Protein AF-A0A8S9WIV3-F1 (afdb_monomer)

Solvent-accessible surface area (backbone atoms only — not comparable to full-atom values): 12755 Å² total; per-residue (Å²): 110,68,67,62,53,47,64,74,40,61,77,67,86,76,77,63,84,68,54,38,80,31,36,53,49,63,74,43,70,67,45,49,55,44,49,50,57,47,21,56,53,35,32,54,56,41,39,52,54,52,48,53,50,46,26,71,52,57,75,46,87,82,76,91,78,59,74,87,41,68,65,51,46,50,52,52,52,50,41,55,54,48,34,58,51,50,36,36,50,41,29,30,50,43,34,38,64,58,68,28,63,57,47,76,52,74,51,58,52,90,85,76,42,78,44,75,46,59,44,33,91,49,66,33,45,42,65,57,45,39,51,27,48,50,37,31,47,52,54,50,42,53,52,39,53,51,47,29,59,76,37,45,93,54,26,72,66,45,47,56,39,42,25,52,42,56,14,59,38,46,59,34,53,52,50,39,62,59,56,67,75,51,63,73,85,24,37,36,39,61,47,98,66,33,38,40,34,32,32,51,73,87,55,78,65,50,88,69,69,67,78,66,50,56,61,51,50,51,54,52,48,51,54,52,51,51,53,50,53,64,74,76,105

Secondary structure (DSSP, 8-state):
-HHHHHHHH-------TTEEEEEEEE--HHHHHHHHHHHHHHHHHHHHHHHHHHHHHH---S----TTSHHHHHHHHHHHHHHHHHHHHHHHHHHHHTT---EEEEEEETTTEEEEEEE-S--EEHHHHHHHHHHHHHHHHHHHHHHHHH-GGGHHHHHHHHHHHHHHTHHHHHHHHHHTTS-TT-EEEEETTEEEEEEETTSPP-----TTHHHHHHHHHHHHHHHHHHH--

Mean predicted aligned error: 7.23 Å

Sequence (233 aa):
MEEFIMALIKQHPFNFDGRKELGKLEMTKEAVVTLMGMGTLALFAFGFFFAALYTLFTGEVGFNFDFTSGSTILISVALVIGTFVLHELIHGLFMSIYGGKPRYGAGIAHYILPYLYTTTKTRFLRNQFIAIAIAPLVVISLVGIGLMAAFPSIAHWIFIPLVLNASGAVGDLWVTRNVLRFPKHVLLEDRKTGLKIYGKETDKPMNITTAGFGTRFFKVFILCFFAVGILMG

Structure (mmCIF, N/CA/C/O backbone):
data_AF-A0A8S9WIV3-F1
#
_entry.id   AF-A0A8S9WIV3-F1
#
loop_
_atom_site.group_PDB
_atom_site.id
_atom_site.type_symbol
_atom_site.label_atom_id
_atom_site.label_alt_id
_atom_site.label_comp_id
_atom_site.label_asym_id
_atom_site.label_entity_id
_atom_site.label_seq_id
_atom_site.pdbx_PDB_ins_code
_atom_site.Cartn_x
_atom_site.Cartn_y
_atom_site.Car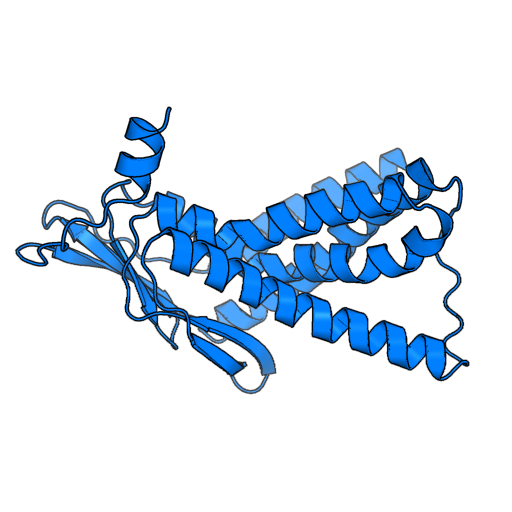tn_z
_atom_site.occupancy
_atom_site.B_iso_or_equiv
_atom_site.auth_seq_id
_atom_site.auth_comp_id
_atom_site.auth_asym_id
_atom_site.auth_atom_id
_atom_site.pdbx_PDB_model_num
ATOM 1 N N . MET A 1 1 ? -25.599 -17.267 -5.104 1.00 48.44 1 MET A N 1
ATOM 2 C CA . MET A 1 1 ? -24.357 -16.471 -5.254 1.00 48.44 1 MET A CA 1
ATOM 3 C C . MET A 1 1 ? -24.630 -14.990 -5.008 1.00 48.44 1 MET A C 1
ATOM 5 O O . MET A 1 1 ? -23.970 -14.425 -4.148 1.00 48.44 1 MET A O 1
ATOM 9 N N . GLU A 1 2 ? -25.656 -14.397 -5.633 1.00 41.66 2 GLU A N 1
ATOM 10 C CA . GLU A 1 2 ? -26.119 -13.033 -5.307 1.00 41.66 2 GLU A CA 1
ATOM 11 C C . GLU A 1 2 ? -26.546 -12.849 -3.846 1.00 41.66 2 GLU A C 1
ATOM 13 O O . GLU A 1 2 ? -26.111 -11.889 -3.231 1.00 41.66 2 GLU A O 1
ATOM 18 N N . GLU A 1 3 ? -27.306 -13.767 -3.237 1.00 42.62 3 GLU A N 1
ATOM 19 C CA . GLU A 1 3 ? -27.700 -13.619 -1.820 1.00 42.62 3 GLU A CA 1
ATOM 20 C C . GLU A 1 3 ? -26.508 -13.612 -0.849 1.00 42.62 3 GLU A C 1
ATOM 22 O O . GLU A 1 3 ? -26.519 -12.892 0.145 1.00 42.62 3 GLU A O 1
ATOM 27 N N . PHE A 1 4 ? -25.446 -14.363 -1.155 1.00 40.06 4 PHE A N 1
ATOM 28 C CA . PHE A 1 4 ? -24.223 -14.394 -0.348 1.00 40.06 4 PHE A CA 1
ATOM 29 C C . PHE A 1 4 ? -23.412 -13.097 -0.500 1.00 40.06 4 PHE A C 1
ATOM 31 O O . PHE A 1 4 ? -22.890 -12.564 0.477 1.00 40.06 4 PHE A O 1
ATOM 38 N N . ILE A 1 5 ? -23.361 -12.555 -1.720 1.00 40.44 5 ILE A N 1
ATOM 39 C CA . ILE A 1 5 ? -22.747 -11.256 -2.020 1.00 40.44 5 ILE A CA 1
ATOM 40 C C . ILE A 1 5 ? -23.557 -10.125 -1.366 1.00 40.44 5 ILE A C 1
ATOM 42 O O . ILE A 1 5 ? -22.989 -9.256 -0.711 1.00 40.44 5 ILE A O 1
ATOM 46 N N . MET A 1 6 ? -24.887 -10.181 -1.434 1.00 39.34 6 MET A N 1
ATOM 47 C CA . MET A 1 6 ? -25.779 -9.217 -0.789 1.00 39.34 6 MET A CA 1
ATOM 48 C C . MET A 1 6 ? -25.689 -9.283 0.739 1.00 39.34 6 MET A C 1
ATOM 50 O O . MET A 1 6 ? -2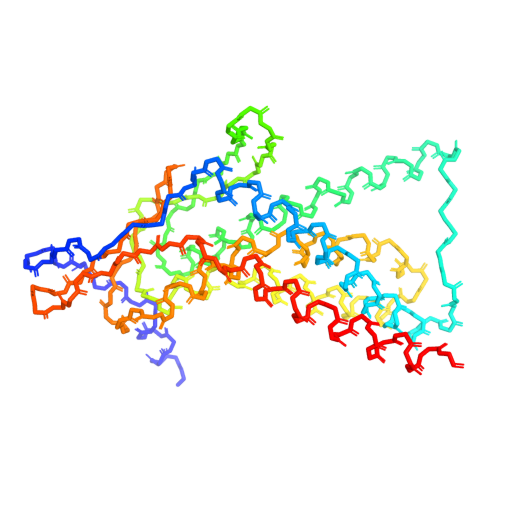5.691 -8.238 1.386 1.00 39.34 6 MET A O 1
ATOM 54 N N . ALA A 1 7 ? -25.515 -10.467 1.332 1.00 48.72 7 ALA A N 1
ATOM 55 C CA . ALA A 1 7 ? -25.276 -10.622 2.770 1.00 48.72 7 ALA A CA 1
ATOM 56 C C . ALA A 1 7 ? -23.924 -10.039 3.232 1.00 48.72 7 ALA A C 1
ATOM 58 O O . ALA A 1 7 ? -23.807 -9.598 4.374 1.00 48.72 7 ALA A O 1
ATOM 59 N N . LEU A 1 8 ? -22.912 -9.991 2.355 1.00 45.81 8 LEU A N 1
ATOM 60 C CA . LEU A 1 8 ? -21.626 -9.329 2.624 1.00 45.81 8 LEU A CA 1
ATOM 61 C C . LEU A 1 8 ? -21.694 -7.795 2.493 1.00 45.81 8 LEU A C 1
ATOM 63 O O . LEU A 1 8 ? -20.909 -7.095 3.141 1.00 45.81 8 LEU A O 1
ATOM 67 N N . ILE A 1 9 ? -22.621 -7.285 1.672 1.00 53.00 9 ILE A N 1
ATOM 68 C CA . ILE A 1 9 ? -22.778 -5.860 1.326 1.00 53.00 9 ILE A CA 1
ATOM 69 C C . ILE A 1 9 ? -23.788 -5.140 2.238 1.00 53.00 9 ILE A C 1
ATOM 71 O O . ILE A 1 9 ? -23.648 -3.941 2.486 1.00 53.00 9 ILE A O 1
ATOM 75 N N . LYS A 1 10 ? -24.799 -5.837 2.778 1.00 45.03 10 LYS A N 1
ATOM 76 C CA . LYS A 1 10 ? -25.875 -5.204 3.556 1.00 45.03 10 LYS A CA 1
ATOM 77 C C . LYS A 1 10 ? -25.362 -4.693 4.907 1.00 45.03 10 LYS A C 1
ATOM 79 O O . LYS A 1 10 ? -25.191 -5.447 5.864 1.00 45.03 10 LYS A O 1
ATOM 84 N N . GLN A 1 11 ? -25.155 -3.382 5.005 1.00 51.41 11 GLN A N 1
ATOM 85 C CA . GLN A 1 11 ? -24.993 -2.717 6.293 1.00 51.41 11 GLN A CA 1
ATOM 86 C C . GLN A 1 11 ? -26.322 -2.766 7.050 1.00 51.41 11 GLN A C 1
ATOM 88 O O . GLN A 1 11 ? -27.277 -2.067 6.711 1.00 51.41 11 GLN A O 1
ATOM 93 N N . HIS A 1 12 ? -26.379 -3.564 8.112 1.00 48.66 12 HIS A N 1
ATOM 94 C CA . HIS A 1 12 ? -27.315 -3.283 9.190 1.00 48.66 12 HIS A CA 1
ATOM 95 C C . HIS A 1 12 ? -26.831 -2.011 9.903 1.00 48.66 12 HIS A C 1
ATOM 97 O O . HIS A 1 12 ? -25.628 -1.913 10.166 1.00 48.66 12 HIS A O 1
ATOM 103 N N . PRO A 1 13 ? -27.704 -1.036 10.222 1.00 43.78 13 PRO A N 1
ATOM 104 C CA . PRO A 1 13 ? -27.320 0.072 11.087 1.00 43.78 13 PRO A CA 1
ATOM 105 C C . PRO A 1 13 ? -26.796 -0.526 12.395 1.00 43.78 13 PRO A C 1
ATOM 107 O O . PRO A 1 13 ? -27.537 -1.158 13.147 1.00 43.78 13 PRO A O 1
ATOM 110 N N . PHE A 1 14 ? -25.481 -0.438 12.606 1.00 53.66 14 PHE A N 1
ATOM 111 C CA . PHE A 1 14 ? -24.838 -1.087 13.739 1.00 53.66 14 PHE A CA 1
ATOM 112 C C . PHE A 1 14 ? -25.292 -0.398 15.019 1.00 53.66 14 PHE A C 1
ATOM 114 O O . PHE A 1 14 ? -24.911 0.745 15.274 1.00 53.66 14 PHE A O 1
ATOM 121 N N . ASN A 1 15 ? -26.092 -1.106 15.818 1.00 48.94 15 ASN A N 1
ATOM 122 C CA . ASN A 1 15 ? -26.416 -0.659 17.160 1.00 48.94 15 ASN A CA 1
ATOM 123 C C . ASN A 1 15 ? -25.118 -0.610 17.991 1.00 48.94 15 ASN A C 1
ATOM 125 O O . ASN A 1 15 ? -24.360 -1.587 18.050 1.00 48.94 15 ASN A O 1
ATOM 129 N N . PHE A 1 16 ? -24.851 0.564 18.560 1.00 57.16 16 PHE A N 1
ATOM 130 C CA . PHE A 1 16 ? -23.730 0.833 19.457 1.00 57.16 16 PHE A CA 1
ATOM 131 C C . PHE A 1 16 ? -24.005 0.411 20.898 1.00 57.16 16 PHE A C 1
ATOM 133 O O . PHE A 1 16 ? -23.055 0.331 21.679 1.00 57.16 16 PHE A O 1
ATOM 140 N N . ASP A 1 17 ? -25.262 0.123 21.239 1.00 57.19 17 ASP A N 1
ATOM 141 C CA . ASP A 1 17 ? -25.649 -0.292 22.579 1.00 57.19 17 ASP A CA 1
ATOM 142 C C . ASP A 1 17 ? -24.851 -1.538 22.989 1.00 57.19 17 ASP A C 1
ATOM 144 O O . ASP A 1 17 ? -24.949 -2.608 22.383 1.00 57.19 17 ASP A O 1
ATOM 148 N N . GLY A 1 18 ? -24.003 -1.375 24.008 1.00 66.75 18 GLY A N 1
ATOM 149 C CA . GLY A 1 18 ? -23.203 -2.454 24.590 1.00 66.75 18 GLY A CA 1
ATOM 150 C C . GLY A 1 18 ? -21.892 -2.789 23.867 1.00 66.75 18 GLY A C 1
ATOM 151 O O . GLY A 1 18 ? -21.395 -3.912 24.015 1.00 66.75 18 GLY A O 1
ATOM 152 N N . ARG A 1 19 ? -21.322 -1.866 23.071 1.00 82.50 19 ARG A N 1
ATOM 153 C CA . ARG A 1 19 ? -19.957 -2.026 22.540 1.00 82.50 19 ARG A CA 1
ATOM 154 C C . ARG A 1 19 ? -18.931 -1.143 23.238 1.00 82.50 19 ARG A C 1
ATOM 156 O O . ARG A 1 19 ? -19.054 0.079 23.240 1.00 82.50 19 ARG A O 1
ATOM 163 N N . LYS A 1 20 ? -17.845 -1.765 23.702 1.00 89.00 20 LYS A N 1
ATOM 164 C CA . LYS A 1 20 ? -16.691 -1.085 24.304 1.00 89.00 20 LYS A CA 1
ATOM 165 C C . LYS A 1 20 ? -15.489 -1.043 23.367 1.00 89.00 20 LYS A C 1
ATOM 167 O O . LYS A 1 20 ? -15.341 -1.880 22.472 1.00 89.00 20 LYS A O 1
ATOM 172 N N . GLU A 1 21 ? -14.604 -0.078 23.601 1.00 91.44 21 GLU A N 1
ATOM 173 C CA . GLU A 1 21 ? -13.293 -0.023 22.951 1.00 91.44 21 GLU A CA 1
ATOM 174 C C . GLU A 1 21 ? -12.431 -1.200 23.442 1.00 91.44 21 GLU A C 1
ATOM 176 O O . GLU A 1 21 ? -12.216 -1.373 24.641 1.00 91.44 21 GLU A O 1
ATOM 181 N N . LEU A 1 22 ? -11.956 -2.033 22.515 1.00 90.25 22 LEU A N 1
ATOM 182 C CA . LEU A 1 22 ? -11.058 -3.153 22.819 1.00 90.25 22 LEU A CA 1
ATOM 183 C C . LEU A 1 22 ? -9.590 -2.810 22.606 1.00 90.25 22 LEU A C 1
ATOM 185 O O . LEU A 1 22 ? -8.720 -3.484 23.152 1.00 90.25 22 LEU A O 1
ATOM 189 N N . GLY A 1 23 ? -9.308 -1.810 21.781 1.00 88.88 23 GLY A N 1
ATOM 190 C CA . GLY A 1 23 ? -7.952 -1.400 21.478 1.00 88.88 23 GLY A CA 1
ATOM 191 C C . GLY A 1 23 ? -7.904 -0.340 20.393 1.00 88.88 23 GLY A C 1
ATOM 192 O O . GLY A 1 23 ? -8.886 -0.075 19.691 1.00 88.88 23 GLY A O 1
ATOM 193 N N . LYS A 1 24 ? -6.716 0.238 20.252 1.00 90.25 24 LYS A N 1
ATOM 194 C CA . LYS A 1 24 ? -6.396 1.240 19.245 1.00 90.25 24 LYS A CA 1
ATOM 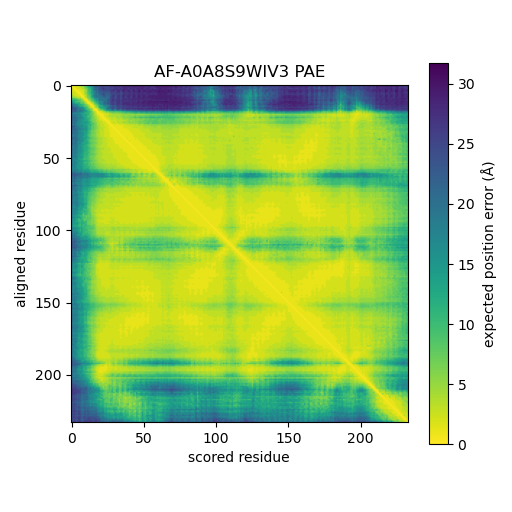195 C C . LYS A 1 24 ? -5.038 0.937 18.619 1.00 90.25 24 LYS A C 1
ATOM 197 O O . LYS A 1 24 ? -4.118 0.507 19.311 1.00 90.25 24 LYS A O 1
ATOM 202 N N . LEU A 1 25 ? -4.928 1.145 17.313 1.00 88.75 25 LEU A N 1
ATOM 203 C CA . LEU A 1 25 ? -3.657 1.194 16.593 1.00 88.75 25 LEU A CA 1
ATOM 204 C C . LEU A 1 25 ? -3.355 2.660 16.339 1.00 88.75 25 LEU A C 1
ATOM 206 O O . LEU A 1 25 ? -4.050 3.285 15.547 1.00 88.75 25 LEU A O 1
ATOM 210 N N . GLU A 1 26 ? -2.344 3.204 17.000 1.00 86.56 26 GLU A N 1
ATOM 211 C CA . GLU A 1 26 ? -1.939 4.593 16.797 1.00 86.56 26 GLU A CA 1
ATOM 212 C C . GLU A 1 26 ? -0.719 4.668 15.890 1.00 86.56 26 GLU A C 1
ATOM 214 O O . GLU A 1 26 ? 0.210 3.863 15.990 1.00 86.56 26 GLU A O 1
ATOM 219 N N . MET A 1 27 ? -0.711 5.676 15.023 1.00 85.50 27 MET A N 1
ATOM 220 C CA . MET A 1 27 ? 0.472 6.050 14.256 1.00 85.50 27 MET A CA 1
ATOM 221 C C . MET A 1 27 ? 1.425 6.831 15.148 1.00 85.50 27 MET A C 1
ATOM 223 O O . MET A 1 27 ? 1.535 8.046 15.024 1.00 85.50 27 MET A O 1
ATOM 227 N N . THR A 1 28 ? 2.093 6.149 16.083 1.00 88.75 28 THR A N 1
ATOM 228 C CA . THR A 1 28 ? 3.159 6.757 16.895 1.00 88.75 28 THR A CA 1
ATOM 229 C C . THR A 1 28 ? 4.411 6.995 16.050 1.00 88.75 28 THR A C 1
ATOM 231 O O . THR A 1 28 ? 4.562 6.426 14.965 1.00 88.75 28 THR A O 1
ATOM 234 N N . LYS A 1 29 ? 5.341 7.821 16.537 1.00 87.38 29 LYS A N 1
ATOM 235 C CA . LYS A 1 29 ? 6.605 8.072 15.832 1.00 87.38 29 LYS A CA 1
ATOM 236 C C . LYS A 1 29 ? 7.400 6.776 15.638 1.00 87.38 29 LYS A C 1
ATOM 238 O O . LYS A 1 29 ? 7.935 6.536 14.561 1.00 87.38 29 LYS A O 1
ATOM 243 N N . GLU A 1 30 ? 7.416 5.907 16.646 1.00 87.56 30 GLU A N 1
ATOM 244 C CA . GLU A 1 30 ? 8.076 4.598 16.607 1.00 87.56 30 GLU A CA 1
ATOM 245 C C . GLU A 1 30 ? 7.416 3.675 15.580 1.00 87.56 30 GLU A C 1
ATOM 247 O O . GLU A 1 30 ? 8.115 2.958 14.863 1.00 87.56 30 GLU A O 1
ATOM 252 N N . ALA A 1 31 ? 6.080 3.707 15.485 1.00 86.62 31 ALA A N 1
ATOM 253 C CA . ALA A 1 31 ? 5.337 2.978 14.462 1.00 86.62 31 ALA A CA 1
ATOM 254 C C . ALA A 1 31 ? 5.766 3.427 13.063 1.00 86.62 31 ALA A C 1
ATOM 256 O O . ALA A 1 31 ? 6.137 2.590 12.245 1.00 86.62 31 ALA A O 1
ATOM 257 N N . VAL A 1 32 ? 5.788 4.742 12.818 1.00 88.75 32 VAL A N 1
ATOM 258 C CA . VAL A 1 32 ? 6.167 5.315 11.520 1.00 88.75 32 VAL A CA 1
ATOM 259 C C . VAL A 1 32 ? 7.605 4.960 11.155 1.00 88.75 32 VAL A C 1
ATOM 261 O O . VAL A 1 32 ? 7.832 4.443 10.068 1.00 88.75 32 VAL A O 1
ATOM 264 N N . VAL A 1 33 ? 8.566 5.130 12.067 1.00 89.12 33 VAL A N 1
ATOM 265 C CA . VAL A 1 33 ? 9.974 4.767 11.812 1.00 89.12 33 VAL A CA 1
ATOM 266 C C . VAL A 1 33 ? 10.125 3.268 11.533 1.00 89.12 33 VAL A C 1
ATOM 268 O O . VAL A 1 33 ? 10.831 2.878 10.603 1.00 89.12 33 VAL A O 1
ATOM 271 N N . THR A 1 34 ? 9.429 2.419 12.295 1.00 88.88 34 THR A N 1
ATOM 272 C CA . THR A 1 34 ? 9.457 0.963 12.085 1.00 88.88 34 THR A CA 1
ATOM 273 C C . THR A 1 34 ? 8.888 0.596 10.716 1.00 88.88 34 THR A C 1
ATOM 275 O O . THR A 1 34 ? 9.497 -0.188 9.991 1.00 88.88 34 THR A O 1
ATOM 278 N N . LEU A 1 35 ? 7.741 1.170 10.346 1.00 89.56 35 LEU A N 1
ATOM 279 C CA . LEU A 1 35 ? 7.087 0.915 9.065 1.00 89.56 35 LEU A CA 1
ATOM 280 C C . LEU A 1 35 ? 7.907 1.450 7.889 1.00 89.56 35 LEU A C 1
ATOM 282 O O . LEU A 1 35 ? 7.986 0.762 6.881 1.00 89.56 35 LEU A O 1
ATOM 286 N N . MET A 1 36 ? 8.579 2.597 8.026 1.00 90.12 36 MET A N 1
ATOM 287 C CA . MET A 1 36 ? 9.508 3.105 7.009 1.00 90.12 36 MET A CA 1
ATOM 288 C C . MET A 1 36 ? 10.679 2.145 6.794 1.00 90.12 36 MET A C 1
ATOM 290 O O . MET A 1 36 ? 10.942 1.749 5.664 1.00 90.12 36 MET A O 1
ATOM 294 N N . GLY A 1 37 ? 11.347 1.712 7.871 1.00 89.88 37 GLY A N 1
ATOM 295 C CA . GLY A 1 37 ? 12.448 0.750 7.765 1.00 89.88 37 GLY A CA 1
ATOM 296 C C . GLY A 1 37 ? 12.005 -0.570 7.129 1.00 89.88 37 GLY A C 1
ATOM 297 O O . GLY A 1 37 ? 12.696 -1.126 6.278 1.00 89.88 37 GLY A O 1
ATOM 298 N N . MET A 1 38 ? 10.814 -1.048 7.485 1.00 89.25 38 MET A N 1
ATOM 299 C CA . MET A 1 38 ? 10.224 -2.236 6.876 1.00 89.25 38 MET A CA 1
ATOM 300 C C . MET A 1 38 ? 9.821 -2.034 5.416 1.00 89.25 38 MET A C 1
ATOM 302 O O . MET A 1 38 ? 10.039 -2.938 4.619 1.00 89.25 38 MET A O 1
ATOM 306 N N . GLY A 1 39 ? 9.267 -0.875 5.065 1.00 92.06 39 GLY A N 1
ATOM 307 C CA . GLY A 1 39 ? 8.943 -0.494 3.693 1.00 92.06 39 GLY A CA 1
ATOM 308 C C . GLY A 1 39 ? 10.187 -0.499 2.811 1.00 92.06 39 GLY A C 1
ATOM 309 O O . GLY A 1 39 ? 10.164 -1.086 1.736 1.00 92.06 39 GLY A O 1
ATOM 310 N N . THR A 1 40 ? 11.309 0.033 3.304 1.00 91.00 40 THR A N 1
ATOM 311 C CA . THR A 1 40 ? 12.601 -0.020 2.602 1.00 91.00 40 THR A CA 1
ATOM 312 C C . THR A 1 40 ? 13.074 -1.454 2.382 1.00 91.00 40 THR A C 1
ATOM 314 O O . THR A 1 40 ? 13.472 -1.812 1.280 1.00 91.00 40 THR A O 1
ATOM 317 N N . LEU A 1 41 ? 13.006 -2.315 3.399 1.00 90.31 41 LEU A N 1
ATOM 318 C CA . LEU A 1 41 ? 13.360 -3.730 3.236 1.00 90.31 41 LEU A CA 1
ATOM 319 C C . LEU A 1 41 ? 12.403 -4.447 2.266 1.00 90.31 41 LEU A C 1
ATOM 321 O O . LEU A 1 41 ? 12.838 -5.222 1.416 1.00 90.31 41 LEU A O 1
ATOM 325 N N . ALA A 1 42 ? 11.104 -4.157 2.349 1.00 90.88 42 ALA A N 1
ATOM 326 C CA . ALA A 1 42 ? 10.099 -4.684 1.434 1.00 90.88 42 ALA A CA 1
ATOM 327 C C . ALA A 1 42 ? 10.344 -4.226 -0.009 1.00 90.88 42 ALA A C 1
ATOM 329 O O . ALA A 1 42 ? 10.160 -5.025 -0.920 1.00 90.88 42 ALA A O 1
ATOM 330 N N . LEU A 1 43 ? 10.806 -2.989 -0.221 1.00 93.94 43 LEU A N 1
ATOM 331 C CA . LEU A 1 43 ? 11.194 -2.465 -1.532 1.00 93.94 43 LEU A CA 1
ATOM 332 C C . LEU A 1 43 ? 12.234 -3.369 -2.196 1.00 93.94 43 LEU A C 1
ATOM 334 O O . LEU A 1 43 ? 12.057 -3.743 -3.349 1.00 93.94 43 LEU A O 1
ATOM 338 N N . PHE A 1 44 ? 13.273 -3.779 -1.463 1.00 90.56 44 PHE A N 1
ATOM 339 C CA . PHE A 1 44 ? 14.273 -4.707 -1.992 1.00 90.56 44 PHE A CA 1
ATOM 340 C C . PHE A 1 44 ? 13.689 -6.099 -2.232 1.00 90.56 44 PHE A C 1
ATOM 342 O O . PHE A 1 44 ? 13.863 -6.648 -3.314 1.00 90.56 44 PHE A O 1
ATOM 349 N N . ALA A 1 45 ? 12.955 -6.662 -1.265 1.00 89.25 45 ALA A N 1
ATOM 350 C CA . ALA A 1 45 ? 12.375 -8.001 -1.404 1.00 89.25 45 ALA A CA 1
ATOM 351 C C . ALA A 1 45 ? 11.416 -8.105 -2.604 1.00 89.25 45 ALA A C 1
ATOM 353 O O . ALA A 1 45 ? 11.545 -9.010 -3.430 1.00 89.25 45 ALA A O 1
ATOM 354 N N . PHE A 1 46 ? 10.482 -7.160 -2.730 1.00 93.06 46 PHE A N 1
ATOM 355 C CA . PHE A 1 46 ? 9.567 -7.093 -3.866 1.00 93.06 46 PHE A CA 1
ATOM 356 C C . PHE A 1 46 ? 10.275 -6.663 -5.151 1.00 93.06 46 PHE A C 1
ATOM 358 O O . PHE A 1 46 ? 9.899 -7.134 -6.218 1.00 93.06 46 PHE A O 1
ATOM 365 N N . GLY A 1 47 ? 11.324 -5.843 -5.061 1.00 93.44 47 GLY A N 1
ATOM 366 C CA . GLY A 1 47 ? 12.207 -5.515 -6.178 1.00 93.44 47 GLY A CA 1
ATOM 367 C C . GLY A 1 47 ? 12.806 -6.766 -6.814 1.00 93.44 47 GLY A C 1
ATOM 368 O O . GLY A 1 47 ? 12.649 -6.962 -8.014 1.00 93.44 47 GLY A O 1
ATOM 369 N N . PHE A 1 48 ? 13.400 -7.660 -6.017 1.00 92.06 48 PHE A N 1
ATOM 370 C CA . PHE A 1 48 ? 13.918 -8.939 -6.519 1.00 92.06 48 PHE A CA 1
ATOM 371 C C . PHE A 1 48 ? 12.811 -9.832 -7.081 1.00 92.06 48 PHE A C 1
ATOM 373 O O . PHE A 1 48 ? 12.961 -10.378 -8.171 1.00 92.06 48 PHE A O 1
ATOM 380 N N . PHE A 1 49 ? 11.683 -9.949 -6.376 1.00 93.38 49 PHE A N 1
ATOM 381 C CA . PHE A 1 49 ? 10.556 -10.764 -6.831 1.00 93.38 49 PHE A CA 1
ATOM 382 C C . PHE A 1 49 ? 10.013 -10.304 -8.195 1.00 93.38 49 PHE A C 1
ATOM 384 O O . PHE A 1 49 ? 9.872 -11.113 -9.111 1.00 93.38 49 PHE A O 1
ATOM 391 N N . PHE A 1 50 ? 9.745 -9.007 -8.361 1.00 95.38 50 PHE A N 1
ATOM 392 C CA . PHE A 1 50 ? 9.230 -8.469 -9.621 1.00 95.38 50 PHE A CA 1
ATOM 393 C C . PHE A 1 50 ? 10.298 -8.387 -10.714 1.00 95.38 50 PHE A C 1
ATOM 395 O O . PHE A 1 50 ? 9.944 -8.488 -11.883 1.00 95.38 50 PHE A O 1
ATOM 402 N N . ALA A 1 51 ? 11.583 -8.264 -10.369 1.00 94.50 51 ALA A N 1
ATOM 403 C CA . ALA A 1 51 ? 12.669 -8.367 -11.342 1.00 94.50 51 ALA A CA 1
ATOM 404 C C . ALA A 1 51 ? 12.780 -9.796 -11.897 1.00 94.50 51 ALA A C 1
ATOM 406 O O . ALA A 1 51 ? 12.922 -9.969 -13.102 1.00 94.50 51 ALA A O 1
ATOM 407 N N . ALA A 1 52 ? 12.624 -10.819 -11.050 1.00 93.81 52 ALA A N 1
ATOM 408 C CA . ALA A 1 52 ? 12.587 -12.210 -11.499 1.00 93.81 52 ALA A CA 1
ATOM 409 C C . ALA A 1 52 ? 11.397 -12.476 -12.438 1.00 93.81 52 ALA A C 1
ATOM 411 O O . ALA A 1 52 ? 11.563 -13.118 -13.474 1.00 93.81 52 ALA A O 1
ATOM 412 N N . LEU A 1 53 ? 10.212 -11.938 -12.123 1.00 95.00 53 LEU A N 1
ATOM 413 C CA . LEU A 1 53 ? 9.051 -12.009 -13.021 1.00 95.00 53 LEU A CA 1
ATOM 414 C C . LEU A 1 53 ? 9.273 -11.237 -14.327 1.00 95.00 53 LEU A C 1
ATOM 416 O O . LEU A 1 53 ? 8.905 -11.722 -15.393 1.00 95.00 53 LEU A O 1
ATOM 420 N N . TYR A 1 54 ? 9.902 -10.064 -14.262 1.00 95.38 54 TYR A N 1
ATOM 421 C CA . TYR A 1 54 ? 10.266 -9.296 -15.447 1.00 95.38 54 TYR A CA 1
ATOM 422 C C . TYR A 1 54 ? 11.183 -10.108 -16.367 1.00 95.38 54 TYR A C 1
ATOM 424 O O . TYR A 1 54 ? 10.879 -10.251 -17.550 1.00 95.38 54 TYR A O 1
ATOM 432 N N . THR A 1 55 ? 12.250 -10.704 -15.831 1.00 95.12 55 THR A N 1
ATOM 433 C CA . THR A 1 55 ? 13.155 -11.559 -16.608 1.00 95.12 55 THR A CA 1
ATOM 434 C C . THR A 1 55 ? 12.436 -12.781 -17.165 1.00 95.12 55 THR A C 1
ATOM 436 O O . THR A 1 55 ? 12.632 -13.118 -18.328 1.00 95.12 55 THR A O 1
ATOM 439 N N . LEU A 1 56 ? 11.541 -13.401 -16.389 1.00 95.12 56 LEU A N 1
ATOM 440 C CA . LEU A 1 56 ? 10.731 -14.526 -16.856 1.00 95.12 56 LEU A CA 1
ATOM 441 C C . LEU A 1 56 ? 9.859 -14.161 -18.070 1.00 95.12 56 LEU A C 1
ATOM 443 O O . LEU A 1 56 ? 9.752 -14.958 -18.998 1.00 95.12 56 LEU A O 1
ATOM 447 N N . PHE A 1 57 ? 9.224 -12.986 -18.070 1.00 95.12 57 PHE A N 1
ATOM 448 C CA . PHE A 1 57 ? 8.284 -12.598 -19.129 1.00 95.12 57 PHE A CA 1
ATOM 449 C C . PHE A 1 57 ? 8.935 -11.909 -20.329 1.00 95.12 57 PHE A C 1
ATOM 451 O O . PHE A 1 57 ? 8.375 -11.951 -21.422 1.00 95.12 57 PHE A O 1
ATOM 458 N N . THR A 1 58 ? 10.087 -11.265 -20.142 1.00 93.81 58 THR A N 1
ATOM 459 C CA . THR A 1 58 ? 10.756 -10.491 -21.201 1.00 93.81 58 THR A CA 1
ATOM 460 C C . THR A 1 58 ? 11.988 -11.178 -21.780 1.00 93.81 58 THR A C 1
ATOM 462 O O . THR A 1 58 ? 12.362 -10.876 -22.907 1.00 93.81 58 THR A O 1
ATOM 465 N N . GLY A 1 59 ? 12.622 -12.085 -21.030 1.00 93.44 59 GLY A N 1
ATOM 466 C CA . GLY A 1 59 ? 13.943 -12.632 -21.353 1.00 93.44 59 GLY A CA 1
ATOM 467 C C . GLY A 1 59 ? 15.109 -11.684 -21.045 1.00 93.44 59 GLY A C 1
ATOM 468 O O . GLY A 1 59 ? 16.261 -12.075 -21.209 1.00 93.44 59 GLY A O 1
ATOM 469 N N . GLU A 1 60 ? 14.832 -10.468 -20.568 1.00 91.31 60 GLU A N 1
ATOM 470 C CA . GLU A 1 60 ? 15.833 -9.435 -20.311 1.00 91.31 60 GLU A CA 1
ATOM 471 C C . GLU A 1 60 ? 16.291 -9.440 -18.847 1.00 91.31 60 GLU A C 1
ATOM 473 O O . GLU A 1 60 ? 15.502 -9.626 -17.911 1.00 91.31 60 GLU A O 1
ATOM 478 N N . VAL A 1 61 ? 17.581 -9.182 -18.628 1.00 88.75 61 VAL A N 1
ATOM 479 C CA . VAL A 1 61 ? 18.157 -9.030 -17.286 1.00 88.75 61 VAL A CA 1
ATOM 480 C C . VAL A 1 61 ? 18.406 -7.550 -17.014 1.00 88.75 61 VAL A C 1
ATOM 482 O O . VAL A 1 61 ? 19.292 -6.932 -17.599 1.00 88.75 61 VAL A O 1
ATOM 485 N N . GLY A 1 62 ? 17.637 -6.993 -16.078 1.00 84.00 62 GLY A N 1
ATOM 486 C CA . GLY A 1 62 ? 17.756 -5.600 -15.653 1.00 84.00 62 GLY A CA 1
ATOM 487 C C . GLY A 1 62 ? 16.915 -4.615 -16.469 1.00 84.00 62 GLY A C 1
ATOM 488 O O . GLY A 1 62 ? 16.159 -4.984 -17.366 1.00 84.00 62 GLY A O 1
ATOM 489 N N . PHE A 1 63 ? 17.030 -3.335 -16.107 1.00 84.38 63 PHE A N 1
ATOM 490 C CA . PHE A 1 63 ? 16.266 -2.240 -16.701 1.00 84.38 63 PHE A CA 1
ATOM 491 C C . PHE A 1 63 ? 17.211 -1.167 -17.236 1.00 84.38 63 PHE A C 1
ATOM 493 O O . PHE A 1 63 ? 18.087 -0.699 -16.510 1.00 84.38 63 PHE A O 1
ATOM 500 N N . ASN A 1 64 ? 16.983 -0.724 -18.470 1.00 81.62 64 ASN A N 1
ATOM 501 C CA . ASN A 1 64 ? 17.721 0.382 -19.072 1.00 81.62 64 ASN A CA 1
ATOM 502 C C . ASN A 1 64 ? 16.877 1.658 -18.999 1.00 81.62 64 ASN A C 1
ATOM 504 O O . ASN A 1 64 ? 16.139 1.980 -19.928 1.00 81.62 64 ASN A O 1
ATOM 508 N N . PHE A 1 65 ? 16.958 2.372 -17.876 1.00 85.88 65 PHE A N 1
ATOM 509 C CA . PHE A 1 65 ? 16.347 3.694 -17.742 1.00 85.88 65 PHE A CA 1
ATOM 510 C C . PHE A 1 65 ? 17.364 4.780 -18.098 1.00 85.88 65 PHE A C 1
ATOM 512 O O . PHE A 1 65 ? 18.351 4.968 -17.387 1.00 85.88 65 PHE A O 1
ATOM 519 N N . ASP A 1 66 ? 17.104 5.533 -19.167 1.00 88.44 66 ASP A N 1
ATOM 520 C CA . ASP A 1 66 ? 17.890 6.722 -19.494 1.00 88.44 66 ASP A CA 1
ATOM 521 C C . ASP A 1 66 ? 17.371 7.942 -18.725 1.00 88.44 66 ASP A C 1
ATOM 523 O O . ASP A 1 66 ? 16.506 8.683 -19.197 1.00 88.44 66 ASP A O 1
ATOM 527 N N . PHE A 1 67 ? 17.905 8.153 -17.523 1.00 88.69 67 PHE A N 1
ATOM 528 C CA . PHE A 1 67 ? 17.572 9.309 -16.687 1.00 88.69 67 PHE A CA 1
ATOM 529 C C . PHE A 1 67 ? 18.237 10.619 -17.132 1.00 88.69 67 PHE A C 1
ATOM 531 O O . PHE A 1 67 ? 18.052 11.636 -16.468 1.00 88.69 67 PHE A O 1
ATOM 538 N N . THR A 1 68 ? 18.982 10.641 -18.242 1.00 92.25 68 THR A N 1
ATOM 539 C CA . THR A 1 68 ? 19.408 11.912 -18.856 1.00 92.25 68 THR A CA 1
ATOM 540 C C . THR A 1 68 ? 18.286 12.534 -19.687 1.00 92.25 68 THR A C 1
ATOM 542 O O . THR A 1 68 ? 18.230 13.753 -19.858 1.00 92.25 68 THR A O 1
ATOM 545 N N . SER A 1 69 ? 17.332 11.713 -20.134 1.00 93.50 69 SER A N 1
ATOM 546 C CA . SER A 1 69 ? 16.134 12.162 -20.828 1.00 93.50 69 SER A CA 1
ATOM 547 C C . SER A 1 69 ? 15.083 12.713 -19.860 1.00 93.50 69 SER A C 1
ATOM 549 O O . SER A 1 69 ? 14.589 12.024 -18.960 1.00 93.50 69 SER A O 1
ATOM 551 N N . GLY A 1 70 ? 14.653 13.955 -20.105 1.00 93.50 70 GLY A N 1
ATOM 552 C CA . GLY A 1 70 ? 13.575 14.590 -19.344 1.00 93.50 70 GLY A CA 1
ATOM 553 C C . GLY A 1 70 ? 12.242 13.836 -19.422 1.00 93.50 70 GLY A C 1
ATOM 554 O O . GLY A 1 70 ? 11.478 13.851 -18.456 1.00 93.50 70 GLY A O 1
ATOM 555 N N . SER A 1 71 ? 11.968 13.125 -20.523 1.00 93.50 71 SER A N 1
ATOM 556 C CA . SER A 1 71 ? 10.747 12.318 -20.651 1.00 93.50 71 SER A CA 1
ATOM 557 C C . SER A 1 71 ? 10.778 11.093 -19.739 1.00 93.50 71 SER A C 1
ATOM 559 O O . SER A 1 71 ? 9.776 10.809 -19.085 1.00 93.50 71 SER A O 1
ATOM 561 N N . THR A 1 72 ? 11.925 10.418 -19.611 1.00 94.00 72 THR A N 1
ATOM 562 C CA . THR A 1 72 ? 12.098 9.281 -18.692 1.00 94.00 72 THR A CA 1
ATOM 563 C C . THR A 1 72 ? 11.862 9.709 -17.249 1.00 94.00 72 THR A C 1
ATOM 565 O O . THR A 1 72 ? 11.142 9.031 -16.510 1.00 94.00 72 THR A O 1
ATOM 568 N N . ILE A 1 73 ? 12.425 10.856 -16.847 1.00 94.56 73 ILE A N 1
ATOM 569 C CA . ILE A 1 73 ? 12.211 11.427 -15.511 1.00 94.56 73 ILE A CA 1
ATOM 570 C C . ILE A 1 73 ? 10.723 11.716 -15.298 1.00 94.56 73 ILE A C 1
ATOM 572 O O . ILE A 1 73 ? 10.152 11.284 -14.296 1.00 94.56 73 ILE A O 1
ATOM 576 N N . LEU A 1 74 ? 10.080 12.404 -16.246 1.00 96.19 74 LEU A N 1
ATOM 577 C CA . LEU A 1 74 ? 8.673 12.781 -16.137 1.00 96.19 74 LEU A CA 1
ATOM 578 C C . LEU A 1 74 ? 7.755 11.558 -16.017 1.00 96.19 74 LEU A C 1
ATOM 580 O O . LEU A 1 74 ? 6.886 11.534 -15.147 1.00 96.19 74 LEU A O 1
ATOM 584 N N . ILE A 1 75 ? 7.970 10.530 -16.843 1.00 95.62 75 ILE A N 1
ATOM 585 C CA . ILE A 1 75 ? 7.201 9.279 -16.796 1.00 95.62 75 ILE A CA 1
ATOM 586 C C . ILE A 1 75 ? 7.427 8.570 -15.459 1.00 95.62 75 ILE A C 1
ATOM 588 O O . ILE A 1 75 ? 6.464 8.155 -14.819 1.00 95.62 75 ILE A O 1
ATOM 592 N N . SER A 1 76 ? 8.674 8.483 -14.990 1.00 94.81 76 SER A N 1
ATOM 593 C CA . SER A 1 76 ? 8.996 7.847 -13.706 1.00 94.81 76 SER A CA 1
ATOM 594 C C . SER A 1 76 ? 8.293 8.544 -12.538 1.00 94.81 76 SER A C 1
ATOM 596 O O . SER A 1 76 ? 7.665 7.887 -11.710 1.00 94.81 76 SER A O 1
ATOM 598 N N . VAL A 1 77 ? 8.332 9.879 -12.495 1.00 95.44 77 VAL A N 1
ATOM 599 C CA . VAL A 1 77 ? 7.638 10.679 -11.472 1.00 95.44 77 VAL A CA 1
ATOM 600 C C . VAL A 1 77 ? 6.123 10.496 -11.565 1.00 95.44 77 VAL A C 1
ATOM 602 O O . VAL A 1 77 ? 5.463 10.305 -10.541 1.00 95.44 77 VAL A O 1
ATOM 605 N N . ALA A 1 78 ? 5.566 10.500 -12.779 1.00 97.25 78 ALA A N 1
ATOM 606 C CA . ALA A 1 78 ? 4.142 10.268 -12.998 1.00 97.25 78 ALA A CA 1
ATOM 607 C C . ALA A 1 78 ? 3.708 8.876 -12.513 1.00 97.25 78 ALA A C 1
ATOM 609 O O . ALA A 1 78 ? 2.666 8.759 -11.873 1.00 97.25 78 ALA A O 1
ATOM 610 N N . LEU A 1 79 ? 4.517 7.838 -12.745 1.00 97.31 79 LEU A N 1
ATOM 611 C CA . LEU A 1 79 ? 4.255 6.484 -12.253 1.00 97.31 79 LEU A CA 1
ATOM 612 C C . LEU A 1 79 ? 4.338 6.403 -10.729 1.00 97.31 79 LEU A C 1
ATOM 614 O O . LEU A 1 79 ? 3.471 5.784 -10.116 1.00 97.31 79 LEU A O 1
ATOM 618 N N . VAL A 1 80 ? 5.323 7.052 -10.102 1.00 95.69 80 VAL A N 1
ATOM 619 C CA . VAL A 1 80 ? 5.447 7.104 -8.635 1.00 95.69 80 VAL A CA 1
ATOM 620 C C . VAL A 1 80 ? 4.195 7.726 -8.014 1.00 95.69 80 VAL A C 1
ATOM 622 O O . VAL A 1 80 ? 3.543 7.103 -7.177 1.00 95.69 80 VAL A O 1
ATOM 625 N N . ILE A 1 81 ? 3.820 8.932 -8.451 1.00 95.62 81 ILE A N 1
ATOM 626 C CA . ILE A 1 81 ? 2.650 9.648 -7.920 1.00 95.62 81 ILE A CA 1
ATOM 627 C C . ILE A 1 81 ? 1.368 8.876 -8.245 1.00 95.62 81 ILE A C 1
ATOM 629 O O . ILE A 1 81 ? 0.534 8.651 -7.367 1.00 95.62 81 ILE A O 1
ATOM 633 N N . GLY A 1 82 ? 1.233 8.431 -9.495 1.00 97.19 82 GLY A N 1
ATOM 634 C CA . GLY A 1 82 ? 0.083 7.675 -9.975 1.00 97.19 82 GLY A CA 1
ATOM 635 C C . GLY A 1 82 ? -0.134 6.381 -9.198 1.00 97.19 82 GLY A C 1
ATOM 636 O O . GLY A 1 82 ? -1.278 6.040 -8.919 1.00 97.19 82 GLY A O 1
ATOM 637 N N . THR A 1 83 ? 0.936 5.706 -8.772 1.00 97.75 83 THR A N 1
ATOM 638 C CA . THR A 1 83 ? 0.847 4.479 -7.966 1.00 97.75 83 THR A CA 1
ATOM 639 C C . THR A 1 83 ? 0.210 4.746 -6.611 1.00 97.75 83 THR A C 1
ATOM 641 O O . THR A 1 83 ? -0.746 4.063 -6.251 1.00 97.75 83 THR A O 1
ATOM 644 N N . PHE A 1 84 ? 0.682 5.755 -5.873 1.00 95.69 84 PHE A N 1
ATOM 645 C CA . PHE A 1 84 ? 0.106 6.082 -4.566 1.00 95.69 84 PHE A CA 1
ATOM 646 C C . PHE A 1 84 ? -1.326 6.613 -4.687 1.00 95.69 84 PHE A C 1
ATOM 648 O O . PHE A 1 84 ? -2.180 6.260 -3.880 1.00 95.69 84 PHE A O 1
ATOM 655 N N . VAL A 1 85 ? -1.629 7.404 -5.722 1.00 97.12 85 VAL A N 1
ATOM 656 C CA . VAL A 1 85 ? -3.007 7.848 -5.984 1.00 97.12 85 VAL A CA 1
ATOM 657 C C . VAL A 1 85 ? -3.913 6.654 -6.287 1.00 97.12 85 VAL A C 1
ATOM 659 O O . VAL A 1 85 ? -4.981 6.532 -5.695 1.00 97.12 85 VAL A O 1
ATOM 662 N N . LEU A 1 86 ? -3.490 5.750 -7.173 1.00 98.19 86 LEU A N 1
ATOM 663 C CA . LEU A 1 86 ? -4.255 4.554 -7.524 1.00 98.19 86 LEU A CA 1
ATOM 664 C C . LEU A 1 86 ? -4.473 3.643 -6.311 1.00 98.19 86 LEU A C 1
ATOM 666 O O . LEU A 1 86 ? -5.568 3.112 -6.137 1.00 98.19 86 LEU A O 1
ATOM 670 N N . HIS A 1 87 ? -3.456 3.499 -5.463 1.00 98.31 87 HIS A N 1
ATOM 671 C CA . HIS A 1 87 ? -3.523 2.729 -4.226 1.00 98.31 87 HIS A CA 1
ATOM 672 C C . HIS A 1 87 ? -4.659 3.229 -3.323 1.00 98.31 87 HIS A C 1
ATOM 674 O O . HIS A 1 87 ? -5.573 2.478 -2.973 1.00 98.31 87 HIS A O 1
ATOM 680 N N . GLU A 1 88 ? -4.674 4.533 -3.051 1.00 97.38 88 GLU A N 1
ATOM 681 C CA . GLU A 1 88 ? -5.723 5.180 -2.267 1.00 97.38 88 GLU A CA 1
ATOM 682 C C . GLU A 1 88 ? -7.105 5.087 -2.933 1.00 97.38 88 GLU A C 1
ATOM 684 O O . GLU A 1 88 ? -8.113 4.790 -2.284 1.00 97.38 88 GLU A O 1
ATOM 689 N N . LEU A 1 89 ? -7.181 5.261 -4.255 1.00 98.19 89 LEU A N 1
ATOM 690 C CA . LEU A 1 89 ? -8.436 5.105 -4.993 1.00 98.19 89 LEU A CA 1
ATOM 691 C C . LEU A 1 89 ? -9.019 3.695 -4.847 1.00 98.19 89 LEU A C 1
ATOM 693 O O . LEU A 1 89 ? -10.233 3.567 -4.677 1.00 98.19 89 LEU A O 1
ATOM 697 N N . ILE A 1 90 ? -8.185 2.652 -4.851 1.00 98.56 90 ILE A N 1
ATOM 698 C CA . ILE A 1 90 ? -8.634 1.267 -4.652 1.00 98.56 90 ILE A CA 1
ATOM 699 C C . ILE A 1 90 ? -9.137 1.050 -3.224 1.00 98.56 90 ILE A C 1
ATOM 701 O O . ILE A 1 90 ? -10.197 0.440 -3.055 1.00 98.56 90 ILE A O 1
ATOM 705 N N . HIS A 1 91 ? -8.469 1.597 -2.202 1.00 97.81 91 HIS A N 1
ATOM 706 C CA . HIS A 1 91 ? -9.038 1.605 -0.850 1.00 97.81 91 HIS A CA 1
ATOM 707 C C . HIS A 1 91 ? -10.424 2.249 -0.842 1.00 97.81 91 HIS A C 1
ATOM 709 O O . HIS A 1 91 ? -11.374 1.668 -0.318 1.00 97.81 91 HIS A O 1
ATOM 715 N N . GLY A 1 92 ? -10.568 3.421 -1.462 1.00 97.44 92 GLY A N 1
ATOM 716 C CA . GLY A 1 92 ? -11.840 4.138 -1.513 1.00 97.44 92 GLY A CA 1
ATOM 717 C C . GLY A 1 92 ? -12.933 3.404 -2.291 1.00 97.44 92 GLY A C 1
ATOM 718 O O . GLY A 1 92 ? -14.095 3.415 -1.874 1.00 97.44 92 GLY A O 1
ATOM 719 N N . LEU A 1 93 ? -12.575 2.702 -3.368 1.00 98.12 93 LEU A N 1
ATOM 720 C CA . LEU A 1 93 ? -13.481 1.824 -4.105 1.00 98.12 93 LEU A CA 1
ATOM 721 C C . LEU A 1 93 ? -14.007 0.709 -3.196 1.00 98.12 93 LEU A C 1
ATOM 723 O O . LEU A 1 93 ? -15.218 0.533 -3.079 1.00 98.12 93 LEU A O 1
ATOM 727 N N . PHE A 1 94 ? -13.119 0.002 -2.494 1.00 97.94 94 PHE A N 1
ATOM 728 C CA . PHE A 1 94 ? -13.518 -1.067 -1.577 1.00 97.94 94 PHE A CA 1
ATOM 729 C C . PHE A 1 94 ? -14.305 -0.529 -0.379 1.00 97.94 94 PHE A C 1
ATOM 731 O O . PHE A 1 94 ? -15.296 -1.140 0.020 1.00 97.94 94 PHE A O 1
ATOM 738 N N . MET A 1 95 ? -13.945 0.643 0.155 1.00 96.62 95 MET A N 1
ATOM 739 C CA . MET A 1 95 ? -14.762 1.329 1.160 1.00 96.62 95 MET A CA 1
ATOM 740 C C . MET A 1 95 ? -16.176 1.569 0.630 1.00 96.62 95 MET A C 1
ATOM 742 O O . MET A 1 95 ? -17.133 1.275 1.338 1.00 96.62 95 MET A O 1
ATOM 746 N N . SER A 1 96 ? -16.316 2.051 -0.608 1.00 97.00 96 SER A N 1
ATOM 747 C CA . SER A 1 96 ? -17.614 2.324 -1.241 1.00 97.00 96 SER 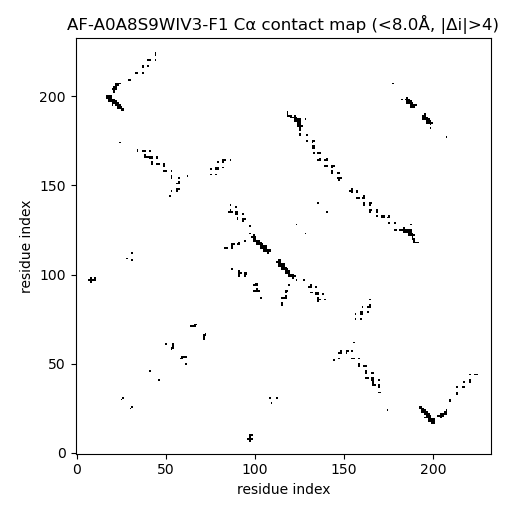A CA 1
ATOM 748 C C . SER A 1 96 ? -18.445 1.056 -1.444 1.00 97.00 96 SER A C 1
ATOM 750 O O . SER A 1 96 ? -19.632 1.058 -1.121 1.00 97.00 96 SER A O 1
ATOM 752 N N . ILE A 1 97 ? -17.822 -0.046 -1.885 1.00 96.75 97 ILE A N 1
ATOM 753 C CA . ILE A 1 97 ? -18.469 -1.367 -2.018 1.00 96.75 97 ILE A CA 1
ATOM 754 C C . ILE A 1 97 ? -19.084 -1.813 -0.684 1.00 96.75 97 ILE A C 1
ATOM 756 O O . ILE A 1 97 ? -20.194 -2.340 -0.656 1.00 96.75 97 ILE A O 1
ATOM 760 N N . TYR A 1 98 ? -18.401 -1.552 0.432 1.00 94.69 98 TYR A N 1
ATOM 761 C CA . TYR A 1 98 ? -18.895 -1.876 1.772 1.00 94.69 98 TYR A CA 1
ATOM 762 C C . TYR A 1 98 ? -19.769 -0.780 2.403 1.00 94.69 98 TYR A C 1
ATOM 764 O O . TYR A 1 98 ? -19.981 -0.803 3.615 1.00 94.69 98 TYR A O 1
ATOM 772 N N . GLY A 1 99 ? -20.278 0.184 1.626 1.00 93.19 99 GLY A N 1
ATOM 773 C CA . GLY A 1 99 ? -21.184 1.245 2.095 1.00 93.19 99 GLY A CA 1
ATOM 774 C C . GLY A 1 99 ? -20.489 2.425 2.789 1.00 93.19 99 GLY A C 1
ATOM 775 O O . GLY A 1 99 ? -21.108 3.191 3.532 1.00 93.19 99 GLY A O 1
ATOM 776 N N . GLY A 1 100 ? -19.181 2.563 2.600 1.00 94.06 100 GLY A N 1
ATOM 777 C CA . GLY A 1 100 ? -18.388 3.721 2.992 1.00 94.06 100 GLY A CA 1
ATOM 778 C C . GLY A 1 100 ? -18.576 4.911 2.056 1.00 94.06 100 GLY A C 1
ATOM 779 O O . GLY A 1 100 ? -18.906 4.762 0.886 1.00 94.06 100 GLY A O 1
ATOM 780 N N . LYS A 1 101 ? -18.319 6.115 2.569 1.00 94.69 101 LYS A N 1
ATOM 781 C CA . LYS A 1 101 ? -18.148 7.321 1.742 1.00 94.69 101 LYS A CA 1
ATOM 782 C C . LYS A 1 101 ? -16.693 7.774 1.862 1.00 94.69 101 LYS A C 1
ATOM 784 O O . LYS A 1 101 ? -16.368 8.377 2.897 1.00 94.69 101 LYS A O 1
ATOM 789 N N . PRO A 1 102 ? -15.808 7.400 0.921 1.00 94.81 102 PRO A N 1
ATOM 790 C CA . PRO A 1 102 ? -14.386 7.693 1.026 1.00 94.81 102 PRO A CA 1
ATOM 791 C C . PRO A 1 102 ? -14.127 9.193 0.895 1.00 94.81 102 PRO A C 1
ATOM 793 O O . PRO A 1 102 ? -14.846 9.926 0.215 1.00 94.81 102 PRO A O 1
ATOM 796 N N . ARG A 1 103 ? -13.094 9.651 1.589 1.00 94.12 103 ARG A N 1
ATOM 797 C CA . ARG A 1 103 ? -12.549 11.003 1.523 1.00 94.12 103 ARG A CA 1
ATOM 798 C C . ARG A 1 103 ? -11.043 10.876 1.427 1.00 94.12 103 ARG A C 1
ATOM 800 O O . ARG A 1 103 ? -10.452 10.126 2.200 1.00 94.12 103 ARG A O 1
ATOM 807 N N . TYR A 1 104 ? -10.459 11.633 0.517 1.00 94.06 104 TYR A N 1
ATOM 808 C CA . TYR A 1 104 ? -9.042 11.564 0.196 1.00 94.06 104 TYR A CA 1
ATOM 809 C C . TYR A 1 104 ? -8.313 12.786 0.742 1.00 94.06 104 TYR A C 1
ATOM 811 O O . TYR A 1 104 ? -8.903 13.862 0.884 1.00 94.06 104 TYR A O 1
ATOM 819 N N . GLY A 1 105 ? -7.029 12.631 1.031 1.00 91.81 105 GLY A N 1
ATOM 820 C CA . GLY A 1 105 ? -6.172 13.742 1.408 1.00 91.81 105 GLY A CA 1
ATOM 821 C C . GLY A 1 105 ? -4.697 13.375 1.377 1.00 91.81 105 GLY A C 1
ATOM 822 O O . GLY A 1 105 ? -4.321 12.241 1.097 1.00 91.81 105 GLY A O 1
ATOM 823 N N . ALA A 1 106 ? -3.870 14.366 1.688 1.00 90.94 106 ALA A N 1
ATOM 824 C CA . ALA A 1 106 ? -2.437 14.216 1.874 1.00 90.94 106 ALA A CA 1
ATOM 825 C C . ALA A 1 106 ? -2.034 14.808 3.229 1.00 90.94 106 ALA A C 1
ATOM 827 O O . ALA A 1 106 ? -2.723 15.683 3.767 1.00 90.94 106 ALA A O 1
ATOM 828 N N . GLY A 1 107 ? -0.930 14.331 3.790 1.00 87.38 107 GLY A N 1
ATOM 829 C CA . GLY A 1 107 ? -0.393 14.827 5.049 1.00 87.38 107 GLY A CA 1
ATOM 830 C C . GLY A 1 107 ? 1.075 14.473 5.228 1.00 87.38 107 GLY A C 1
ATOM 831 O O . GLY A 1 107 ? 1.678 13.804 4.393 1.00 87.38 107 GLY A O 1
ATOM 832 N N . ILE A 1 108 ? 1.648 14.929 6.340 1.00 84.00 108 ILE A N 1
ATOM 833 C CA . ILE A 1 108 ? 2.998 14.555 6.762 1.00 84.00 108 ILE A CA 1
ATOM 834 C C . ILE A 1 108 ? 2.900 13.980 8.172 1.00 84.00 108 ILE A C 1
ATOM 836 O O . ILE A 1 108 ? 2.502 14.672 9.110 1.00 84.00 108 ILE A O 1
ATOM 840 N N . ALA A 1 109 ? 3.228 12.701 8.326 1.00 79.56 109 ALA A N 1
ATOM 841 C CA . ALA A 1 109 ? 3.228 12.032 9.616 1.00 79.56 109 ALA A CA 1
ATOM 842 C C . ALA A 1 109 ? 4.523 12.382 10.355 1.00 79.56 109 ALA A C 1
ATOM 844 O O . ALA A 1 109 ? 5.619 12.176 9.830 1.00 79.56 109 ALA A O 1
ATOM 845 N N . HIS A 1 110 ? 4.389 12.932 11.567 1.00 84.50 110 HIS A N 1
ATOM 846 C CA . HIS A 1 110 ? 5.502 13.297 12.460 1.00 84.50 110 HIS A CA 1
ATOM 847 C C . HIS A 1 110 ? 6.614 14.126 11.801 1.00 84.50 110 HIS A C 1
ATOM 849 O O . HIS A 1 110 ? 7.773 13.994 12.181 1.00 84.50 110 HIS A O 1
ATOM 855 N N . TYR A 1 111 ? 6.271 14.962 10.814 1.00 83.44 111 TYR A N 1
ATOM 856 C CA . TYR A 1 111 ? 7.215 15.779 10.031 1.00 83.44 111 TYR A CA 1
ATOM 857 C C . TYR A 1 111 ? 8.285 14.990 9.253 1.00 83.44 111 TYR A C 1
ATOM 859 O O . TYR A 1 111 ? 9.255 15.582 8.790 1.00 83.44 111 TYR A O 1
ATOM 867 N N . ILE A 1 112 ? 8.118 13.672 9.094 1.00 79.94 112 ILE A N 1
ATOM 868 C CA . ILE A 1 112 ? 9.125 12.793 8.474 1.00 79.94 112 ILE A CA 1
ATOM 869 C C .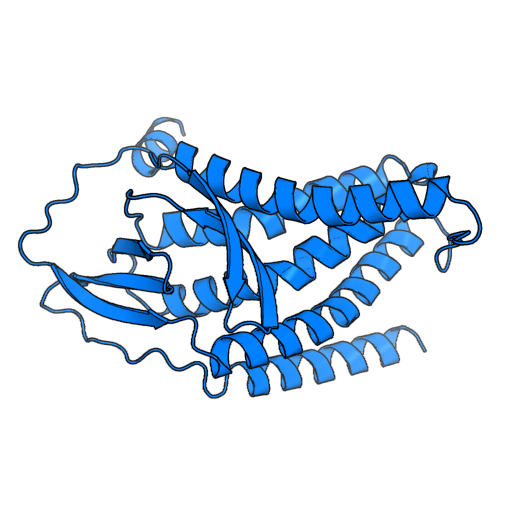 ILE A 1 112 ? 8.612 12.038 7.251 1.00 79.94 112 ILE A C 1
ATOM 871 O O . ILE A 1 112 ? 9.393 11.769 6.344 1.00 79.94 112 ILE A O 1
ATOM 875 N N . LEU A 1 113 ? 7.322 11.695 7.212 1.00 78.69 113 LEU A N 1
ATOM 876 C CA . LEU A 1 113 ? 6.775 10.842 6.161 1.00 78.69 113 LEU A CA 1
ATOM 877 C C . LEU A 1 113 ? 5.598 11.536 5.472 1.00 78.69 113 LEU A C 1
ATOM 879 O O . LEU A 1 113 ? 4.527 11.619 6.080 1.00 78.69 113 LEU A O 1
ATOM 883 N N . PRO A 1 114 ? 5.755 12.037 4.234 1.00 83.62 114 PRO A N 1
ATOM 884 C CA . PRO A 1 114 ? 4.608 12.421 3.428 1.00 83.62 114 PRO A CA 1
ATOM 885 C C . PRO A 1 114 ? 3.783 11.174 3.094 1.00 83.62 114 PRO A C 1
ATOM 887 O O . PRO A 1 114 ? 4.337 10.120 2.786 1.00 83.62 114 PRO A O 1
ATOM 890 N N . TYR A 1 115 ? 2.462 11.289 3.165 1.00 83.75 115 TYR A N 1
ATOM 891 C CA . TYR A 1 115 ? 1.552 10.195 2.842 1.00 83.75 115 TYR A CA 1
ATOM 892 C C . TYR A 1 115 ? 0.273 10.721 2.192 1.00 83.75 115 TYR A C 1
ATOM 894 O O . TYR A 1 115 ? -0.185 11.832 2.484 1.00 83.75 115 TYR A O 1
ATOM 902 N N . LEU A 1 116 ? -0.300 9.904 1.313 1.00 88.31 116 LEU A N 1
ATOM 903 C CA . LEU A 1 116 ? -1.690 10.028 0.894 1.00 88.31 116 LEU A CA 1
ATOM 904 C C . LEU A 1 116 ? -2.543 9.149 1.807 1.00 88.31 116 LEU A C 1
ATOM 906 O O . LEU A 1 116 ? -2.036 8.208 2.411 1.00 88.31 116 LEU A O 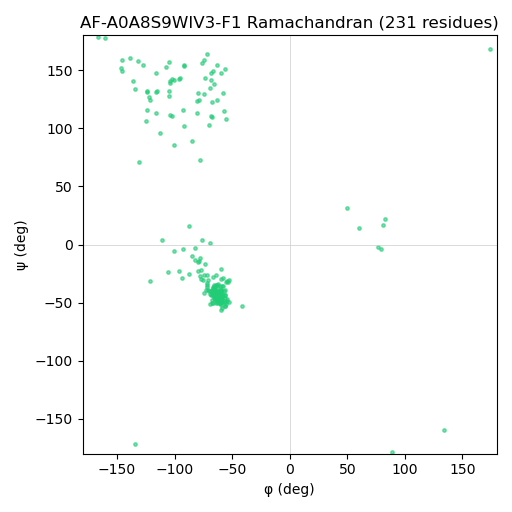1
ATOM 910 N N . TYR A 1 117 ? -3.815 9.494 1.961 1.00 88.69 117 TYR A N 1
ATOM 911 C CA . TYR A 1 117 ? -4.734 8.679 2.743 1.00 88.69 117 TYR A CA 1
ATOM 912 C C . TYR A 1 117 ? -6.150 8.724 2.193 1.00 88.69 117 TYR A C 1
ATOM 914 O O . TYR A 1 117 ? -6.618 9.745 1.675 1.00 88.69 117 TYR A O 1
ATOM 922 N N . THR A 1 118 ? -6.860 7.630 2.440 1.00 89.81 118 THR A N 1
ATOM 923 C CA . THR A 1 118 ? -8.289 7.474 2.208 1.00 89.81 118 THR A CA 1
ATOM 924 C C . THR A 1 118 ? -8.968 7.107 3.509 1.00 89.81 118 THR A C 1
ATOM 926 O O . THR A 1 118 ? -8.589 6.149 4.171 1.00 89.81 118 THR A O 1
ATOM 929 N N . THR A 1 119 ? -9.996 7.862 3.885 1.00 91.31 119 THR A N 1
ATOM 930 C CA . THR A 1 119 ? -10.705 7.666 5.151 1.00 91.31 119 THR A CA 1
ATOM 931 C C . THR A 1 119 ? -12.210 7.801 4.986 1.00 91.31 119 THR A C 1
ATOM 933 O O . THR A 1 119 ? -12.713 8.443 4.063 1.00 91.31 119 THR A O 1
ATOM 936 N N . THR A 1 120 ? -12.977 7.261 5.927 1.00 91.88 120 THR A N 1
ATOM 937 C CA . THR A 1 120 ? -14.432 7.410 5.955 1.00 91.88 120 THR A CA 1
ATOM 938 C C . THR A 1 120 ? -14.954 7.472 7.389 1.00 91.88 120 THR A C 1
ATOM 940 O O . THR A 1 120 ? -14.281 7.069 8.326 1.00 91.88 120 THR A O 1
ATOM 943 N N . LYS A 1 121 ? -16.159 8.026 7.581 1.00 89.75 121 LYS A N 1
ATOM 944 C CA . LYS A 1 121 ? -16.847 7.980 8.889 1.00 89.75 121 LYS A CA 1
ATOM 945 C C . LYS A 1 121 ? -17.526 6.628 9.133 1.00 89.75 121 LYS A C 1
ATOM 947 O O . LYS A 1 121 ? -17.958 6.349 10.249 1.00 89.75 121 LYS A O 1
ATOM 952 N N . THR A 1 122 ? -17.677 5.832 8.078 1.00 91.31 122 THR A N 1
ATOM 953 C CA . THR A 1 122 ? -18.276 4.505 8.138 1.00 91.31 122 THR A CA 1
ATOM 954 C C . THR A 1 122 ? -17.370 3.557 8.906 1.00 91.31 122 THR A C 1
ATOM 956 O O . THR A 1 122 ? -16.148 3.599 8.789 1.00 91.31 122 THR A O 1
ATOM 959 N N . ARG A 1 123 ? -17.990 2.689 9.700 1.00 92.94 123 ARG A N 1
ATOM 960 C CA . ARG A 1 123 ? -17.292 1.633 10.426 1.00 92.94 123 ARG A CA 1
ATOM 961 C C . ARG A 1 123 ? -17.496 0.321 9.711 1.00 92.94 123 ARG A C 1
ATOM 963 O O . ARG A 1 123 ? -18.593 0.048 9.232 1.00 92.94 123 ARG A O 1
ATOM 970 N N . PHE A 1 124 ? -16.455 -0.491 9.688 1.00 94.12 124 PHE A N 1
ATOM 971 C CA . PHE A 1 124 ? -16.458 -1.750 8.959 1.00 94.12 124 PHE A CA 1
ATOM 972 C C . PHE A 1 124 ? -16.323 -2.923 9.916 1.00 94.12 124 PHE A C 1
ATOM 974 O O . PHE A 1 124 ? -15.650 -2.826 10.945 1.00 94.12 124 PHE A O 1
ATOM 981 N N . LEU A 1 125 ? -16.935 -4.054 9.567 1.00 95.31 125 LEU A N 1
ATOM 982 C CA . LEU A 1 125 ? -16.613 -5.315 10.226 1.00 95.31 125 LEU A CA 1
ATOM 983 C C . LEU A 1 125 ? -15.158 -5.685 9.955 1.00 95.31 125 LEU A C 1
ATOM 985 O O . LEU A 1 125 ? -14.602 -5.357 8.906 1.00 95.31 125 LEU A O 1
ATOM 989 N N . ARG A 1 126 ? -14.571 -6.466 10.862 1.00 95.81 126 ARG A N 1
ATOM 990 C CA . ARG A 1 126 ? -13.190 -6.955 10.762 1.00 95.81 126 ARG A CA 1
ATOM 991 C C . ARG A 1 126 ? -12.779 -7.408 9.365 1.00 95.81 126 ARG A C 1
ATOM 993 O O . ARG A 1 126 ? -11.763 -6.962 8.847 1.00 95.81 126 ARG A O 1
ATOM 1000 N N . ASN A 1 127 ? -13.558 -8.296 8.755 1.00 96.19 127 ASN A N 1
ATOM 1001 C CA . ASN A 1 127 ? -13.188 -8.874 7.465 1.00 96.19 127 ASN A CA 1
ATOM 1002 C C . ASN A 1 127 ? -13.396 -7.900 6.296 1.00 96.19 127 ASN A C 1
ATOM 1004 O O . ASN A 1 127 ? -12.634 -7.960 5.339 1.00 96.19 127 ASN A O 1
ATOM 1008 N N . GLN A 1 128 ? -14.370 -6.991 6.389 1.00 97.00 128 GLN A N 1
ATOM 1009 C CA . GLN A 1 128 ? -14.549 -5.918 5.405 1.00 97.00 128 GLN A CA 1
ATOM 1010 C C . GLN A 1 128 ? -13.356 -4.959 5.461 1.00 97.00 128 GLN A C 1
ATOM 1012 O O . GLN A 1 128 ? -12.777 -4.637 4.431 1.00 97.00 128 GLN A O 1
ATOM 1017 N N . PHE A 1 129 ? -12.926 -4.584 6.670 1.00 96.56 129 PHE A N 1
ATOM 1018 C CA . PHE A 1 129 ? -11.752 -3.738 6.869 1.00 96.56 129 PHE A CA 1
ATOM 1019 C C . PHE A 1 129 ? -10.473 -4.396 6.336 1.00 96.56 129 PHE A C 1
ATOM 1021 O O . PHE A 1 129 ? -9.699 -3.751 5.641 1.00 96.56 129 PHE A O 1
ATOM 1028 N N . ILE A 1 130 ? -10.267 -5.690 6.610 1.00 97.75 130 ILE A N 1
ATOM 1029 C CA . ILE A 1 130 ? -9.128 -6.440 6.058 1.00 97.75 130 ILE A CA 1
ATOM 1030 C C . ILE A 1 130 ? -9.174 -6.445 4.528 1.00 97.75 130 ILE A C 1
ATOM 1032 O O . ILE A 1 130 ? -8.151 -6.197 3.904 1.00 97.75 130 ILE A O 1
ATOM 1036 N N . ALA A 1 131 ? -10.343 -6.692 3.927 1.00 98.12 131 ALA A N 1
ATOM 1037 C CA . ALA A 1 131 ? -10.491 -6.664 2.476 1.00 98.12 131 ALA A CA 1
ATOM 1038 C C . ALA A 1 131 ? -10.159 -5.282 1.893 1.00 98.12 131 ALA A C 1
ATOM 1040 O O . ALA A 1 131 ? -9.452 -5.216 0.897 1.00 98.12 131 ALA A O 1
ATOM 1041 N N . ILE A 1 132 ? -10.607 -4.194 2.533 1.00 97.81 132 ILE A N 1
ATOM 1042 C CA . ILE A 1 132 ? -10.245 -2.820 2.149 1.00 97.81 132 ILE A CA 1
ATOM 1043 C C . ILE A 1 132 ? -8.729 -2.618 2.234 1.00 97.81 132 ILE A C 1
ATOM 1045 O O . ILE A 1 132 ? -8.145 -2.106 1.285 1.00 97.81 132 ILE A O 1
ATOM 1049 N N . ALA A 1 133 ? -8.100 -3.031 3.338 1.00 96.88 133 ALA A N 1
ATOM 1050 C CA . ALA A 1 133 ? -6.674 -2.830 3.582 1.00 96.88 133 ALA A CA 1
ATOM 1051 C C . ALA A 1 133 ? -5.793 -3.584 2.571 1.00 96.88 133 ALA A C 1
ATOM 1053 O O . ALA A 1 133 ? -4.849 -3.028 2.033 1.00 96.88 133 ALA A O 1
ATOM 1054 N N . ILE A 1 134 ? -6.099 -4.845 2.257 1.00 97.88 134 ILE A N 1
ATOM 1055 C CA . ILE A 1 134 ? -5.256 -5.634 1.339 1.00 97.88 134 ILE A CA 1
ATOM 1056 C C . ILE A 1 134 ? -5.587 -5.414 -0.145 1.00 97.88 134 ILE A C 1
ATOM 1058 O O . ILE A 1 134 ? -4.858 -5.906 -1.006 1.00 97.88 134 ILE A O 1
ATOM 1062 N N . ALA A 1 135 ? -6.687 -4.723 -0.464 1.00 98.25 135 ALA A N 1
ATOM 1063 C CA . ALA A 1 135 ? -7.168 -4.587 -1.836 1.00 98.25 135 ALA A CA 1
ATOM 1064 C C . ALA A 1 135 ? -6.151 -3.948 -2.794 1.00 98.25 135 ALA A C 1
ATOM 1066 O O . ALA A 1 135 ? -5.946 -4.530 -3.860 1.00 98.25 135 ALA A O 1
ATOM 1067 N N . PRO A 1 136 ? -5.475 -2.829 -2.468 1.00 98.50 136 PRO A N 1
ATOM 1068 C CA . PRO A 1 136 ? -4.509 -2.233 -3.391 1.00 98.50 136 PRO A CA 1
ATOM 1069 C C . PRO A 1 136 ? -3.335 -3.157 -3.692 1.00 98.50 136 PRO A C 1
ATOM 1071 O O . PRO A 1 136 ? -2.940 -3.291 -4.850 1.00 98.50 136 PRO A O 1
ATOM 1074 N N . LEU A 1 137 ? -2.825 -3.858 -2.672 1.00 98.31 137 LEU A N 1
ATOM 1075 C CA . LEU A 1 137 ? -1.776 -4.858 -2.844 1.00 98.31 137 LEU A CA 1
ATOM 1076 C C . LEU A 1 137 ? -2.209 -5.921 -3.856 1.00 98.31 137 LEU A C 1
ATOM 1078 O O . LEU A 1 137 ? -1.516 -6.154 -4.836 1.00 98.31 137 LEU A O 1
ATOM 1082 N N . VAL A 1 138 ? -3.380 -6.528 -3.657 1.00 98.38 138 VAL A N 1
ATOM 1083 C CA . VAL A 1 138 ? -3.859 -7.614 -4.523 1.00 98.38 138 VAL A CA 1
ATOM 1084 C C . VAL A 1 138 ? -4.188 -7.116 -5.931 1.00 98.38 138 VAL A C 1
ATOM 1086 O O . VAL A 1 138 ? -3.720 -7.692 -6.910 1.00 98.38 138 VAL A O 1
ATOM 1089 N N . VAL A 1 139 ? -4.981 -6.050 -6.052 1.00 98.56 139 VAL A N 1
ATOM 1090 C CA . VAL A 1 139 ? -5.496 -5.573 -7.343 1.00 98.56 139 VAL A CA 1
ATOM 1091 C C . VAL A 1 139 ? -4.366 -5.044 -8.222 1.00 98.56 139 VAL A C 1
ATOM 1093 O O . VAL A 1 139 ? -4.241 -5.483 -9.363 1.00 98.56 139 VAL A O 1
ATOM 1096 N N . ILE A 1 140 ? -3.514 -4.151 -7.703 1.00 98.50 140 ILE A N 1
ATOM 1097 C CA . ILE A 1 140 ? -2.420 -3.571 -8.496 1.00 98.50 140 ILE A CA 1
ATOM 1098 C C . ILE A 1 140 ? -1.389 -4.646 -8.838 1.00 98.50 140 ILE A C 1
ATOM 1100 O O . ILE A 1 140 ? -0.911 -4.670 -9.970 1.00 98.50 140 ILE A O 1
ATOM 1104 N N . SER A 1 141 ? -1.069 -5.566 -7.918 1.00 98.06 141 SER A N 1
ATOM 1105 C CA . SER A 1 141 ? -0.112 -6.634 -8.222 1.00 98.06 141 SER A CA 1
ATOM 1106 C C . SER A 1 141 ? -0.626 -7.594 -9.289 1.00 98.06 141 SER A C 1
ATOM 1108 O O . SER A 1 141 ? 0.108 -7.879 -10.228 1.00 98.06 141 SER A O 1
ATOM 1110 N N . LEU A 1 142 ? -1.874 -8.064 -9.204 1.00 98.25 142 LEU A N 1
ATOM 1111 C CA . LEU A 1 142 ? -2.419 -8.982 -10.210 1.00 98.25 142 LEU A CA 1
ATOM 1112 C C . LEU A 1 142 ? -2.547 -8.319 -11.584 1.00 98.25 142 LEU A C 1
ATOM 1114 O O . LEU A 1 142 ? -2.145 -8.910 -12.586 1.00 98.25 142 LEU A O 1
ATOM 1118 N N . VAL A 1 143 ? -3.055 -7.083 -11.634 1.00 98.38 143 VAL A N 1
ATOM 1119 C CA . VAL A 1 143 ? -3.166 -6.330 -12.890 1.00 98.38 143 VAL A CA 1
ATOM 1120 C C . VAL A 1 143 ? -1.781 -6.036 -13.462 1.00 98.38 143 VAL A C 1
ATOM 1122 O O . VAL A 1 143 ? -1.551 -6.285 -14.639 1.00 98.38 143 VAL A O 1
ATOM 1125 N N . GLY A 1 144 ? -0.837 -5.564 -12.646 1.00 98.06 144 GLY A N 1
ATOM 1126 C CA . GLY A 1 144 ? 0.515 -5.247 -13.099 1.00 98.06 144 GLY A CA 1
ATOM 1127 C C . GLY A 1 144 ? 1.285 -6.478 -13.582 1.00 98.06 144 GLY A C 1
ATOM 1128 O O . GLY A 1 144 ? 1.905 -6.414 -14.637 1.00 98.06 144 GLY A O 1
ATOM 1129 N N . ILE A 1 145 ? 1.194 -7.619 -12.888 1.00 98.12 145 ILE A N 1
ATOM 1130 C CA . ILE A 1 145 ? 1.782 -8.886 -13.358 1.00 98.12 145 ILE A CA 1
ATOM 1131 C C . ILE A 1 145 ? 1.154 -9.302 -14.697 1.00 98.12 145 ILE A C 1
ATOM 1133 O O . ILE A 1 145 ? 1.875 -9.663 -15.624 1.00 98.12 145 ILE A O 1
ATOM 1137 N N . GLY A 1 146 ? -0.174 -9.207 -14.826 1.00 98.25 146 GLY A N 1
ATOM 1138 C CA . GLY A 1 146 ? -0.871 -9.509 -16.077 1.00 98.25 146 GLY A CA 1
ATOM 1139 C C . GLY A 1 146 ? -0.437 -8.603 -17.234 1.00 98.25 146 GLY A C 1
ATOM 1140 O O . GLY A 1 146 ? -0.161 -9.094 -18.325 1.00 98.25 146 GLY A O 1
ATOM 1141 N N . LEU A 1 147 ? -0.313 -7.294 -16.993 1.00 97.81 147 LEU A N 1
ATOM 1142 C CA . LEU A 1 147 ? 0.168 -6.330 -17.988 1.00 97.81 147 LEU A CA 1
ATOM 1143 C C . LEU A 1 147 ? 1.635 -6.570 -18.359 1.00 97.81 147 LEU A C 1
ATOM 1145 O O . LEU A 1 147 ? 1.988 -6.454 -19.528 1.00 97.81 147 LEU A O 1
ATOM 1149 N N . MET A 1 148 ? 2.477 -6.929 -17.389 1.00 95.75 148 MET A N 1
ATOM 1150 C CA . MET A 1 148 ? 3.883 -7.260 -17.621 1.00 95.75 148 MET A CA 1
ATOM 1151 C C . MET A 1 148 ? 4.024 -8.474 -18.547 1.00 95.75 148 MET A C 1
ATOM 1153 O O . MET A 1 148 ? 4.827 -8.441 -19.473 1.00 95.75 148 MET A O 1
ATOM 1157 N N . ALA A 1 149 ? 3.212 -9.512 -18.328 1.00 96.81 149 ALA A N 1
ATOM 1158 C CA . ALA A 1 149 ? 3.195 -10.708 -19.166 1.00 96.81 149 ALA A CA 1
ATOM 1159 C C . ALA A 1 149 ? 2.586 -10.454 -20.557 1.00 96.81 149 ALA A C 1
ATOM 1161 O O . ALA A 1 149 ? 3.071 -10.985 -21.552 1.00 96.81 149 ALA A O 1
ATOM 1162 N N . ALA A 1 150 ? 1.527 -9.641 -20.640 1.00 97.88 150 ALA A N 1
ATOM 1163 C CA . ALA A 1 150 ? 0.834 -9.354 -21.896 1.00 97.88 150 ALA A CA 1
ATOM 1164 C C . ALA A 1 150 ? 1.585 -8.357 -22.794 1.00 97.88 150 ALA A C 1
ATOM 1166 O O . ALA A 1 150 ? 1.467 -8.429 -24.017 1.00 97.88 150 ALA A O 1
ATOM 1167 N N . PHE A 1 151 ? 2.357 -7.437 -22.205 1.00 96.62 151 PHE A N 1
ATOM 1168 C CA . PHE A 1 151 ? 3.062 -6.377 -22.927 1.00 96.62 151 PHE A CA 1
ATOM 1169 C C . PHE A 1 151 ? 4.547 -6.276 -22.522 1.00 96.62 151 PHE A C 1
ATOM 1171 O O . PHE A 1 151 ? 4.955 -5.281 -21.910 1.00 96.62 151 PHE A O 1
ATOM 1178 N N . PRO A 1 152 ? 5.390 -7.259 -22.905 1.00 93.31 152 PRO A N 1
ATOM 1179 C CA . PRO A 1 152 ? 6.814 -7.281 -22.552 1.00 93.31 152 PRO A CA 1
ATOM 1180 C C . PRO A 1 152 ? 7.583 -6.003 -22.928 1.00 93.31 152 PRO A C 1
ATOM 1182 O O . PRO A 1 152 ? 8.476 -5.578 -22.202 1.00 93.31 152 PRO A O 1
ATOM 1185 N N . SER A 1 153 ? 7.200 -5.329 -24.018 1.00 92.69 153 SER A N 1
ATOM 1186 C CA . SER A 1 153 ? 7.861 -4.105 -24.497 1.00 92.69 153 SER A CA 1
ATOM 1187 C C . SER A 1 153 ? 7.764 -2.915 -23.532 1.00 92.69 153 SER A C 1
ATOM 1189 O O . SER A 1 153 ? 8.642 -2.053 -23.538 1.00 92.69 153 SER A O 1
ATOM 1191 N N . ILE A 1 154 ? 6.731 -2.862 -22.683 1.00 93.31 154 ILE A N 1
ATOM 1192 C CA . ILE A 1 154 ? 6.532 -1.798 -21.679 1.00 93.31 154 ILE A CA 1
ATOM 1193 C C . ILE A 1 154 ? 6.708 -2.299 -20.240 1.00 93.31 154 ILE A C 1
ATOM 1195 O O . ILE A 1 154 ? 6.508 -1.542 -19.290 1.00 93.31 154 ILE A O 1
ATOM 1199 N N . ALA A 1 155 ? 7.095 -3.564 -20.058 1.00 94.19 155 ALA A N 1
ATOM 1200 C CA . ALA A 1 155 ? 7.216 -4.220 -18.758 1.00 94.19 155 ALA A CA 1
ATOM 1201 C C . ALA A 1 155 ? 8.138 -3.474 -17.775 1.00 94.19 155 ALA A C 1
ATOM 1203 O O . ALA A 1 155 ? 7.866 -3.445 -16.573 1.00 94.19 155 ALA A O 1
ATOM 1204 N N . HIS A 1 156 ? 9.181 -2.807 -18.280 1.00 93.50 156 HIS A N 1
ATOM 1205 C CA . HIS A 1 156 ? 10.104 -2.014 -17.466 1.00 93.50 156 HIS A CA 1
ATOM 1206 C C . HIS A 1 156 ? 9.405 -0.830 -16.779 1.00 93.50 156 HIS A C 1
ATOM 1208 O O . HIS A 1 156 ? 9.703 -0.529 -15.627 1.00 93.50 156 HIS A O 1
ATOM 1214 N N . TRP A 1 157 ? 8.411 -0.206 -17.420 1.00 95.56 157 TRP A N 1
ATOM 1215 C CA . TRP A 1 157 ? 7.607 0.846 -16.789 1.00 95.56 157 TRP A CA 1
ATOM 1216 C C . TRP A 1 157 ? 6.657 0.299 -15.722 1.00 95.56 157 TRP A C 1
ATOM 1218 O O . TRP A 1 157 ? 6.417 0.961 -14.716 1.00 95.56 157 TRP A O 1
ATOM 1228 N N . ILE A 1 158 ? 6.144 -0.919 -15.909 1.00 96.06 158 ILE A N 1
ATOM 1229 C CA . ILE A 1 158 ? 5.204 -1.573 -14.982 1.00 96.06 158 ILE A CA 1
ATOM 1230 C C . ILE A 1 158 ? 5.900 -2.005 -13.681 1.00 96.06 158 ILE A C 1
ATOM 1232 O O . ILE A 1 158 ? 5.272 -2.064 -12.620 1.00 96.06 158 ILE A O 1
ATOM 1236 N N . PHE A 1 159 ? 7.209 -2.253 -13.739 1.00 95.31 159 PHE A N 1
ATOM 1237 C CA . PHE A 1 159 ? 8.017 -2.598 -12.573 1.00 95.31 159 PHE A CA 1
ATOM 1238 C C . PHE A 1 159 ? 7.930 -1.547 -11.454 1.00 95.31 159 PHE A C 1
ATOM 1240 O O . PHE A 1 159 ? 7.753 -1.911 -10.290 1.00 95.31 159 PHE A O 1
ATOM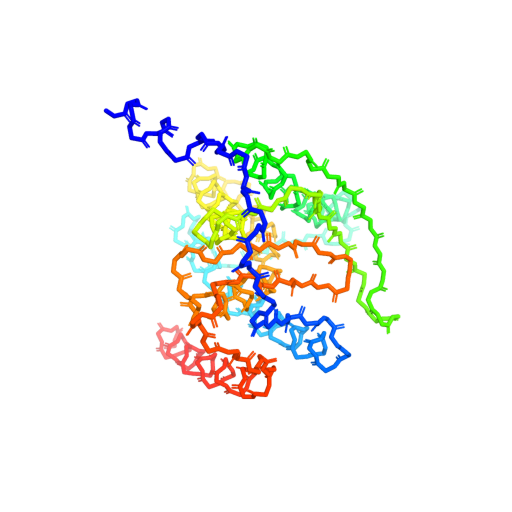 1247 N N . ILE A 1 160 ? 7.988 -0.252 -11.797 1.00 95.38 160 ILE A N 1
ATOM 1248 C CA . ILE A 1 160 ? 7.971 0.847 -10.817 1.00 95.38 160 ILE A CA 1
ATOM 1249 C C . ILE A 1 160 ? 6.681 0.811 -9.964 1.00 95.38 160 ILE A C 1
ATOM 1251 O O . ILE A 1 160 ? 6.798 0.696 -8.739 1.00 95.38 160 ILE A O 1
ATOM 1255 N N . PRO A 1 161 ? 5.460 0.834 -10.544 1.00 97.62 161 PRO A N 1
ATOM 1256 C CA . PRO A 1 161 ? 4.227 0.706 -9.768 1.00 97.62 161 PRO A CA 1
ATOM 1257 C C . PRO A 1 161 ? 4.125 -0.559 -8.920 1.00 97.62 161 PRO A C 1
ATOM 1259 O O . PRO A 1 161 ? 3.649 -0.492 -7.788 1.00 97.62 161 PRO A O 1
ATOM 1262 N N . LEU A 1 162 ? 4.572 -1.710 -9.432 1.00 98.00 162 LEU A N 1
ATOM 1263 C CA . LEU A 1 162 ? 4.484 -2.983 -8.710 1.00 98.00 162 LEU A CA 1
ATOM 1264 C C . LEU A 1 162 ? 5.305 -2.964 -7.418 1.00 98.00 162 LEU A C 1
ATOM 1266 O O . LEU A 1 162 ? 4.791 -3.304 -6.348 1.00 98.00 162 LEU A O 1
ATOM 1270 N N . VAL A 1 163 ? 6.562 -2.529 -7.511 1.00 97.25 163 VAL A N 1
ATOM 1271 C CA . VAL A 1 163 ? 7.479 -2.474 -6.368 1.00 97.25 163 VAL A CA 1
ATOM 1272 C C . VAL A 1 163 ? 7.040 -1.412 -5.360 1.00 97.25 163 VAL A C 1
ATOM 1274 O O . VAL A 1 163 ? 7.025 -1.679 -4.155 1.00 97.25 163 VAL A O 1
ATOM 1277 N N . LEU A 1 164 ? 6.635 -0.226 -5.824 1.00 97.00 164 LEU A N 1
ATOM 1278 C CA . LEU A 1 164 ? 6.180 0.859 -4.947 1.00 97.00 164 LEU A CA 1
ATOM 1279 C C . LEU A 1 164 ? 4.872 0.519 -4.231 1.00 97.00 164 LEU A C 1
ATOM 1281 O O . LEU A 1 164 ? 4.766 0.739 -3.029 1.00 97.00 164 LEU A O 1
ATOM 1285 N N . ASN A 1 165 ? 3.902 -0.072 -4.930 1.00 98.31 165 ASN A N 1
ATOM 1286 C CA . ASN A 1 165 ? 2.651 -0.506 -4.314 1.00 98.31 165 ASN A CA 1
ATOM 1287 C C . ASN A 1 165 ? 2.889 -1.589 -3.255 1.00 98.31 165 ASN A C 1
ATOM 1289 O O . ASN A 1 165 ? 2.386 -1.487 -2.139 1.00 98.31 165 ASN A O 1
ATOM 1293 N N . ALA A 1 166 ? 3.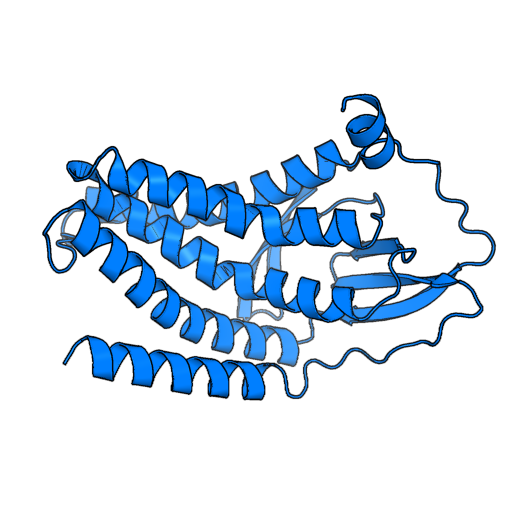677 -2.617 -3.585 1.00 96.88 166 ALA A N 1
ATOM 1294 C CA . ALA A 1 166 ? 3.902 -3.736 -2.676 1.00 96.88 166 ALA A CA 1
ATOM 1295 C C . ALA A 1 166 ? 4.702 -3.335 -1.427 1.00 96.88 166 ALA A C 1
ATOM 1297 O O . ALA A 1 166 ? 4.382 -3.759 -0.316 1.00 96.88 166 ALA A O 1
ATOM 1298 N N . SER A 1 167 ? 5.717 -2.486 -1.599 1.00 96.06 167 SER A N 1
ATOM 1299 C CA . SER A 1 167 ? 6.504 -1.952 -0.482 1.00 96.06 167 SER A CA 1
ATOM 1300 C C . SER A 1 167 ? 5.726 -0.923 0.346 1.00 96.06 167 SER A C 1
ATOM 1302 O O . SER A 1 167 ? 5.823 -0.933 1.575 1.00 96.06 167 SER A O 1
ATOM 1304 N N . GLY A 1 168 ? 4.895 -0.094 -0.294 1.00 93.69 168 GLY A N 1
ATOM 1305 C CA . GLY A 1 168 ? 3.994 0.852 0.372 1.00 93.69 168 GLY A CA 1
ATOM 1306 C C . GLY A 1 168 ? 2.902 0.167 1.200 1.00 93.69 168 GLY A C 1
ATOM 1307 O O . GLY A 1 168 ? 2.599 0.620 2.302 1.00 93.69 168 GLY A O 1
ATOM 1308 N N . ALA A 1 169 ? 2.403 -0.990 0.751 1.00 96.25 169 ALA A N 1
ATOM 1309 C CA . ALA A 1 169 ? 1.364 -1.762 1.441 1.00 96.25 169 ALA A CA 1
ATOM 1310 C C . ALA A 1 169 ? 1.817 -2.417 2.766 1.00 96.25 169 ALA A C 1
ATOM 1312 O O . ALA A 1 169 ? 1.042 -3.109 3.432 1.00 96.25 169 ALA A O 1
ATOM 1313 N N . VAL A 1 170 ? 3.072 -2.229 3.200 1.00 93.69 170 VAL A N 1
ATOM 1314 C CA . VAL A 1 170 ? 3.565 -2.735 4.496 1.00 93.69 170 VAL A CA 1
ATOM 1315 C C . VAL A 1 170 ? 2.740 -2.195 5.670 1.00 93.69 170 VAL A C 1
ATOM 1317 O O . VAL A 1 170 ? 2.500 -2.930 6.635 1.00 93.69 170 VAL A O 1
ATOM 1320 N N . GLY A 1 171 ? 2.269 -0.946 5.583 1.00 91.38 171 GLY A N 1
ATOM 1321 C CA . GLY A 1 171 ? 1.336 -0.366 6.553 1.00 91.38 171 GLY A CA 1
ATOM 1322 C C . GLY A 1 171 ? 0.030 -1.159 6.636 1.00 91.38 171 GLY A C 1
ATOM 1323 O O . GLY A 1 171 ? -0.380 -1.564 7.728 1.00 91.38 171 GLY A O 1
ATOM 1324 N N . ASP A 1 172 ? -0.566 -1.490 5.492 1.00 94.69 172 ASP A N 1
ATOM 1325 C CA . ASP A 1 172 ? -1.818 -2.250 5.414 1.00 94.69 172 ASP A CA 1
ATOM 1326 C C . ASP A 1 172 ? -1.668 -3.676 5.923 1.00 94.69 172 ASP A C 1
ATOM 1328 O O . ASP A 1 172 ? -2.534 -4.192 6.637 1.00 94.69 172 ASP A O 1
ATOM 1332 N N . LEU A 1 173 ? -0.545 -4.322 5.603 1.00 93.81 173 LEU A N 1
ATOM 1333 C CA . LEU A 1 173 ? -0.214 -5.653 6.106 1.00 93.81 173 LEU A CA 1
ATOM 1334 C C . LEU A 1 173 ? -0.023 -5.638 7.625 1.00 93.81 173 LEU A C 1
ATOM 1336 O O . LEU A 1 173 ? -0.477 -6.554 8.321 1.00 93.81 173 LEU A O 1
ATOM 1340 N N . TRP A 1 174 ? 0.605 -4.591 8.165 1.00 91.44 174 TRP A N 1
ATOM 1341 C CA . TRP A 1 174 ? 0.731 -4.407 9.607 1.00 91.44 174 TRP A CA 1
ATOM 1342 C C . TRP A 1 174 ? -0.633 -4.217 10.275 1.00 91.44 174 TRP A C 1
ATOM 1344 O O . TRP A 1 174 ? -0.918 -4.896 11.270 1.00 91.44 174 TRP A O 1
ATOM 1354 N N . VAL A 1 175 ? -1.500 -3.361 9.725 1.00 92.38 175 VAL A N 1
ATOM 1355 C CA . VAL A 1 175 ? -2.867 -3.178 10.234 1.00 92.38 175 VAL A CA 1
ATOM 1356 C C . VAL A 1 175 ? -3.630 -4.500 10.171 1.00 92.38 175 VAL A C 1
ATOM 1358 O O . VAL A 1 175 ? -4.116 -4.977 11.198 1.00 92.38 175 VAL A O 1
ATOM 1361 N N . THR A 1 176 ? -3.643 -5.157 9.011 1.00 94.56 176 THR A N 1
ATOM 1362 C CA . THR A 1 176 ? -4.301 -6.450 8.777 1.00 94.56 176 THR A CA 1
ATOM 1363 C C . THR A 1 176 ? -3.866 -7.497 9.799 1.00 94.56 176 THR A C 1
ATOM 1365 O O . THR A 1 176 ? -4.703 -8.118 10.457 1.00 94.56 176 THR A O 1
ATOM 1368 N N . ARG A 1 177 ? -2.555 -7.652 10.021 1.00 92.12 177 ARG A N 1
ATOM 1369 C CA . ARG A 1 177 ? -2.002 -8.597 11.002 1.00 92.12 177 ARG A CA 1
ATOM 1370 C C . ARG A 1 177 ? -2.486 -8.324 12.426 1.00 92.12 177 ARG A C 1
ATOM 1372 O O . ARG A 1 177 ? -2.672 -9.267 13.197 1.00 92.12 177 ARG A O 1
ATOM 1379 N N . ASN A 1 178 ? -2.603 -7.060 12.827 1.00 91.31 178 ASN A N 1
ATOM 1380 C CA . ASN A 1 178 ? -3.073 -6.716 14.169 1.00 91.31 178 ASN A CA 1
ATOM 1381 C C . ASN A 1 178 ? -4.585 -6.921 14.297 1.00 91.31 178 ASN A C 1
ATOM 1383 O O . ASN A 1 178 ? -5.036 -7.515 15.275 1.00 91.31 178 ASN A O 1
ATOM 1387 N N . VAL A 1 179 ? -5.349 -6.525 13.280 1.00 93.12 179 VAL A N 1
ATOM 1388 C CA . VAL A 1 179 ? -6.807 -6.685 13.226 1.00 93.12 179 VAL A CA 1
ATOM 1389 C C . VAL A 1 179 ? -7.224 -8.161 13.216 1.00 93.12 179 VAL A C 1
ATOM 1391 O O . VAL A 1 179 ? -8.205 -8.525 13.862 1.00 93.12 179 VAL A O 1
ATOM 1394 N N . LEU A 1 180 ? -6.449 -9.044 12.577 1.00 94.38 180 LEU A N 1
ATOM 1395 C CA . LEU A 1 180 ? -6.697 -10.494 12.560 1.00 94.38 180 LEU A CA 1
ATOM 1396 C C . LEU A 1 180 ? -6.707 -11.150 13.949 1.00 94.38 180 LEU A C 1
ATOM 1398 O O . LEU A 1 180 ? -7.299 -12.217 14.105 1.00 94.38 180 LEU A O 1
ATOM 1402 N N . ARG A 1 181 ? -6.095 -10.521 14.961 1.00 92.31 181 ARG A N 1
ATO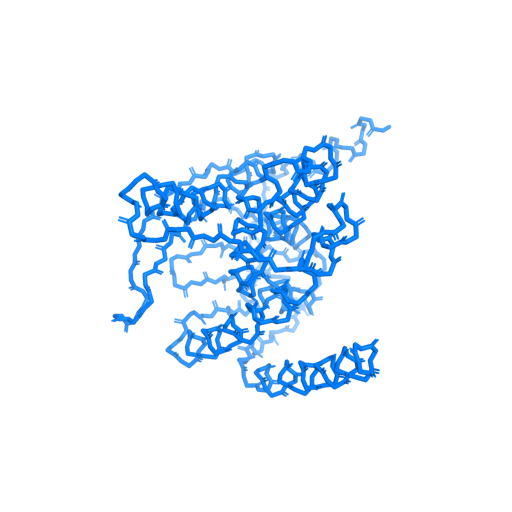M 1403 C CA . ARG A 1 181 ? -6.080 -11.031 16.344 1.00 92.31 181 ARG A CA 1
ATOM 1404 C C . ARG A 1 181 ? -7.388 -10.771 17.092 1.00 92.31 181 ARG A C 1
ATOM 1406 O O . ARG A 1 181 ? -7.582 -11.323 18.168 1.00 92.31 181 ARG A O 1
ATOM 1413 N N . PHE A 1 182 ? -8.269 -9.935 16.546 1.00 92.69 182 PHE A N 1
ATOM 1414 C CA . PHE A 1 182 ? -9.565 -9.631 17.141 1.00 92.69 182 PHE A CA 1
ATOM 1415 C C . PHE A 1 182 ? -10.670 -10.571 16.624 1.00 92.69 182 PHE A C 1
ATOM 1417 O O . PHE A 1 182 ? -10.582 -11.074 15.496 1.00 92.69 182 PHE A O 1
ATOM 1424 N N . PRO A 1 183 ? -11.745 -10.795 17.405 1.00 92.56 183 PRO A N 1
ATOM 1425 C CA . PRO A 1 183 ? -12.907 -11.570 16.966 1.00 92.56 183 PRO A CA 1
ATOM 1426 C C . PRO A 1 183 ? -13.547 -11.036 15.674 1.00 92.56 183 PRO A C 1
ATOM 1428 O O . PRO A 1 183 ? -13.529 -9.838 15.413 1.00 92.56 183 PRO A O 1
ATOM 1431 N N . LYS A 1 184 ? -14.172 -11.903 14.865 1.00 93.31 184 LYS A N 1
ATOM 1432 C CA . LYS A 1 184 ? -14.775 -11.515 13.566 1.00 93.31 184 LYS A CA 1
ATOM 1433 C C . LYS A 1 184 ? -15.842 -10.421 13.675 1.00 93.31 184 LYS A C 1
ATOM 1435 O O . LYS A 1 184 ? -16.040 -9.679 12.718 1.00 93.31 184 LYS A O 1
ATOM 1440 N N . HIS A 1 185 ? -16.531 -10.339 14.813 1.00 91.88 185 HIS A N 1
ATOM 1441 C CA . HIS A 1 185 ? -17.643 -9.416 15.032 1.00 91.88 185 HIS A CA 1
ATOM 1442 C C . HIS A 1 185 ? -17.216 -8.001 15.425 1.00 91.88 185 HIS A C 1
ATOM 1444 O O . HIS A 1 185 ? -18.102 -7.166 15.620 1.00 91.88 185 HIS A O 1
ATOM 1450 N N . VAL A 1 186 ? -15.916 -7.721 15.594 1.00 94.12 186 VAL A N 1
ATOM 1451 C CA . VAL A 1 186 ? -15.470 -6.369 15.958 1.00 94.12 186 VAL A CA 1
ATOM 1452 C C . VAL A 1 186 ? -15.732 -5.374 14.832 1.00 94.12 186 VAL A C 1
ATOM 1454 O O . VAL A 1 186 ? -15.701 -5.722 13.647 1.00 94.12 186 VAL A O 1
ATOM 1457 N N . LEU A 1 187 ? -15.982 -4.132 15.233 1.00 94.69 187 LEU A N 1
ATOM 1458 C CA . LEU A 1 187 ? -16.135 -2.988 14.346 1.00 94.69 187 LEU A CA 1
ATOM 1459 C C . LEU A 1 187 ? -14.885 -2.128 14.399 1.00 94.69 187 LEU A C 1
ATOM 1461 O O . LEU A 1 187 ? -14.338 -1.890 15.475 1.00 94.69 187 LEU A O 1
ATOM 1465 N N . LEU A 1 188 ? -14.464 -1.647 13.239 1.00 94.44 188 LEU A N 1
ATOM 1466 C CA . LEU A 1 188 ? -13.287 -0.813 13.092 1.00 94.44 188 LEU A CA 1
ATOM 1467 C C . LEU A 1 188 ? -13.688 0.559 12.586 1.00 94.44 188 LEU A C 1
ATOM 1469 O O . LEU A 1 188 ? -14.451 0.683 11.628 1.00 94.44 188 LEU A O 1
ATOM 1473 N N . GLU A 1 189 ? -13.167 1.577 13.256 1.00 92.25 189 GLU A N 1
ATOM 1474 C CA . GLU A 1 189 ? -13.332 2.973 12.888 1.00 92.25 189 GLU A CA 1
ATOM 1475 C C . GLU A 1 189 ? -11.970 3.555 12.539 1.00 92.25 189 GLU A C 1
ATOM 1477 O O . GLU A 1 189 ? -11.104 3.689 13.410 1.00 92.25 189 GLU A O 1
ATOM 1482 N N . ASP A 1 190 ? -11.806 3.898 11.267 1.00 89.19 190 ASP A N 1
ATOM 1483 C CA . ASP A 1 190 ? -10.635 4.613 10.787 1.00 89.19 190 ASP A CA 1
ATOM 1484 C C . ASP A 1 190 ? -10.694 6.086 11.220 1.00 89.19 190 ASP A C 1
ATOM 1486 O O . ASP A 1 190 ? -11.710 6.772 11.063 1.00 89.19 190 ASP A O 1
ATOM 1490 N N . ARG A 1 191 ? -9.607 6.573 11.814 1.00 83.44 191 ARG A N 1
ATOM 1491 C CA . ARG A 1 191 ? -9.453 7.957 12.264 1.00 83.44 191 ARG A CA 1
ATOM 1492 C C . ARG A 1 191 ? -8.113 8.488 11.787 1.00 83.44 191 ARG A C 1
ATOM 1494 O O . ARG A 1 191 ? -7.149 7.755 11.621 1.00 83.44 191 ARG A O 1
ATOM 1501 N N . LYS A 1 192 ? -8.003 9.815 11.706 1.00 73.62 192 LYS A N 1
ATOM 1502 C CA . LYS A 1 192 ? -6.752 10.493 11.320 1.00 73.62 192 LYS A CA 1
ATOM 1503 C C . LYS A 1 192 ? -5.528 10.078 12.149 1.00 73.62 192 LYS A C 1
ATOM 1505 O O . LYS A 1 192 ? -4.415 10.135 11.650 1.00 73.62 192 LYS A O 1
ATOM 1510 N N . THR A 1 193 ? -5.718 9.714 13.417 1.00 72.12 193 THR A N 1
ATOM 1511 C CA . THR A 1 193 ? -4.631 9.324 14.332 1.00 72.12 193 THR A CA 1
ATOM 1512 C C . THR A 1 193 ? -4.365 7.814 14.349 1.00 72.12 193 THR A C 1
ATOM 1514 O O . THR A 1 193 ? -3.446 7.366 15.037 1.00 72.12 193 THR A O 1
ATOM 1517 N N . GLY A 1 194 ? -5.165 7.029 13.622 1.00 84.38 194 GLY A N 1
ATOM 1518 C CA . GLY A 1 194 ? -5.085 5.575 13.566 1.00 84.38 194 GLY A CA 1
ATOM 1519 C C . GLY A 1 194 ? -6.447 4.888 13.695 1.00 84.38 194 GLY A C 1
ATOM 1520 O O . GLY A 1 194 ? -7.496 5.489 13.483 1.00 84.38 194 GLY A O 1
ATOM 1521 N N . LEU A 1 195 ? -6.443 3.613 14.070 1.00 90.88 195 LEU A N 1
ATOM 1522 C CA . LEU A 1 195 ? -7.619 2.743 14.040 1.00 90.88 195 LEU A CA 1
ATOM 1523 C C . LEU A 1 195 ? -8.174 2.510 15.444 1.00 90.88 195 LEU A C 1
ATOM 1525 O O . LEU A 1 195 ? -7.421 2.132 16.343 1.00 90.88 195 LEU A O 1
ATOM 1529 N N . LYS A 1 196 ? -9.488 2.650 15.630 1.00 92.44 196 LYS A N 1
ATOM 1530 C CA . LYS A 1 196 ? -10.185 2.212 16.851 1.00 92.44 196 LYS A CA 1
ATOM 1531 C C . LYS A 1 196 ? -10.964 0.928 16.613 1.00 92.44 196 LYS A C 1
ATOM 1533 O O . LYS A 1 196 ? -11.590 0.768 15.567 1.00 92.44 196 LYS A O 1
ATOM 1538 N N . ILE A 1 197 ? -10.945 0.032 17.597 1.00 94.06 197 ILE A N 1
ATOM 1539 C CA . ILE A 1 197 ? -11.564 -1.293 17.510 1.00 94.06 197 ILE A CA 1
ATOM 1540 C C . ILE A 1 197 ? -12.598 -1.440 18.625 1.00 94.06 197 ILE A C 1
ATOM 1542 O O . ILE A 1 197 ? -12.275 -1.305 19.804 1.00 94.06 197 ILE A O 1
ATOM 1546 N N . TYR A 1 198 ? -13.834 -1.759 18.245 1.00 93.38 198 TYR A N 1
ATOM 1547 C CA . TYR A 1 198 ? -14.979 -1.900 19.142 1.00 93.38 198 TYR A CA 1
ATOM 1548 C C . TYR A 1 198 ? -15.493 -3.339 19.153 1.00 93.38 198 TYR A C 1
ATOM 1550 O O . TYR A 1 198 ? -15.742 -3.935 18.101 1.00 93.38 198 TYR A O 1
ATOM 1558 N N . GLY A 1 199 ? -15.713 -3.890 20.341 1.00 93.12 199 GLY A N 1
ATOM 1559 C CA . GLY A 1 199 ? -16.236 -5.241 20.542 1.00 93.12 199 GLY A CA 1
ATOM 1560 C C . GLY A 1 199 ? -17.336 -5.280 21.587 1.00 93.12 199 GLY A C 1
ATOM 1561 O O . GLY A 1 199 ? -17.826 -4.242 22.012 1.00 93.12 199 GLY A O 1
ATOM 1562 N N . LYS A 1 200 ? -17.757 -6.483 21.964 1.00 91.81 200 LYS A N 1
ATOM 1563 C CA . LYS A 1 200 ? -18.772 -6.709 22.999 1.00 91.81 200 LYS A CA 1
ATOM 1564 C C . LYS A 1 200 ? -18.175 -6.450 24.383 1.00 91.81 200 LYS A C 1
ATOM 1566 O O . LYS A 1 200 ? -16.968 -6.591 24.577 1.00 91.81 200 LYS A O 1
ATOM 1571 N N . GLU A 1 201 ? -19.024 -6.180 25.370 1.00 86.62 201 GLU A N 1
ATOM 1572 C CA . GLU A 1 201 ? -18.599 -6.045 26.773 1.00 86.62 201 GLU A CA 1
ATOM 1573 C C . GLU A 1 201 ? -17.826 -7.261 27.310 1.00 86.62 201 GLU A C 1
ATOM 1575 O O . GLU A 1 201 ? -16.917 -7.116 28.126 1.00 86.62 201 GLU A O 1
ATOM 1580 N N . THR A 1 202 ? -18.124 -8.462 26.816 1.00 88.31 202 THR A N 1
ATOM 1581 C CA . THR A 1 202 ? -17.452 -9.704 27.227 1.00 88.31 202 THR A CA 1
ATOM 1582 C C . THR A 1 202 ? -16.081 -9.914 26.583 1.00 88.31 202 THR A C 1
ATOM 1584 O O . THR A 1 202 ? -15.314 -10.762 27.043 1.00 88.31 202 THR A O 1
ATOM 1587 N N . ASP A 1 203 ? -15.740 -9.159 25.536 1.00 90.75 203 ASP A N 1
ATOM 1588 C CA . ASP A 1 203 ? -14.455 -9.303 24.859 1.00 90.75 203 ASP A CA 1
ATOM 1589 C C . ASP A 1 203 ? -13.321 -8.713 25.717 1.00 90.75 203 ASP A C 1
ATOM 1591 O O . ASP A 1 203 ? -13.469 -7.687 26.393 1.00 90.75 203 ASP A O 1
ATOM 1595 N N . LYS A 1 204 ? -12.152 -9.357 25.685 1.00 87.94 204 LYS A N 1
ATOM 1596 C CA . LYS A 1 204 ? -10.966 -8.875 26.400 1.00 87.94 204 LYS A CA 1
ATOM 1597 C C . LYS A 1 204 ? -10.297 -7.743 25.609 1.00 87.94 204 LYS A C 1
ATOM 1599 O O . LYS A 1 204 ? -10.026 -7.936 24.421 1.00 87.94 204 LYS A O 1
ATOM 1604 N N . PRO A 1 205 ? -9.988 -6.595 26.240 1.00 87.25 205 PRO A N 1
ATOM 1605 C CA . PRO A 1 205 ? -9.150 -5.579 25.619 1.00 87.25 205 PRO A CA 1
ATOM 1606 C C . PRO A 1 205 ? -7.771 -6.146 25.268 1.00 87.25 205 PRO A C 1
ATOM 1608 O O . PRO A 1 205 ? -7.240 -6.999 25.982 1.00 87.25 205 PRO A O 1
ATOM 1611 N N . MET A 1 206 ? -7.176 -5.653 24.187 1.00 84.19 206 MET A N 1
ATOM 1612 C CA . MET A 1 206 ? -5.813 -5.995 23.795 1.00 84.19 206 MET A CA 1
ATOM 1613 C C . MET A 1 206 ? -4.970 -4.738 23.646 1.00 84.19 206 MET A C 1
ATOM 1615 O O . MET A 1 206 ? -5.336 -3.806 22.932 1.00 84.19 206 MET A O 1
ATOM 1619 N N . ASN A 1 207 ? -3.791 -4.759 24.268 1.00 78.56 207 ASN A N 1
ATOM 1620 C CA . ASN A 1 207 ? -2.785 -3.738 24.038 1.00 78.56 207 ASN A CA 1
ATOM 1621 C C . ASN A 1 207 ? -2.035 -4.053 22.738 1.00 78.56 207 ASN A C 1
ATOM 1623 O O . ASN A 1 207 ? -1.342 -5.069 22.629 1.00 78.56 207 ASN A O 1
ATOM 1627 N N . ILE A 1 208 ? -2.217 -3.204 21.729 1.00 75.69 208 ILE A N 1
ATOM 1628 C CA . ILE A 1 208 ? -1.608 -3.395 20.420 1.00 75.69 208 ILE A CA 1
ATOM 1629 C C . ILE A 1 208 ? -0.274 -2.660 20.407 1.00 75.69 208 ILE A C 1
ATOM 1631 O O . ILE A 1 208 ? -0.218 -1.445 20.263 1.00 75.69 208 ILE A O 1
ATOM 1635 N N . THR A 1 209 ? 0.812 -3.413 20.558 1.00 70.25 209 THR A N 1
ATOM 1636 C CA . THR A 1 209 ? 2.165 -2.864 20.477 1.00 70.25 209 THR A CA 1
ATOM 1637 C C . THR A 1 209 ? 2.765 -3.049 19.084 1.00 70.25 209 THR A C 1
ATOM 1639 O O . THR A 1 209 ? 2.581 -4.081 18.429 1.00 70.25 209 THR A O 1
ATOM 1642 N N . THR A 1 210 ? 3.522 -2.049 18.641 1.00 66.00 210 THR A N 1
ATOM 1643 C CA . THR A 1 210 ? 4.437 -2.144 17.495 1.00 66.00 210 THR A CA 1
ATOM 1644 C C . THR A 1 210 ? 5.691 -2.955 17.832 1.00 66.00 210 THR A C 1
ATOM 1646 O O . THR A 1 210 ? 6.369 -3.444 16.922 1.00 66.00 210 THR A O 1
ATOM 1649 N N . ALA A 1 211 ? 5.979 -3.158 19.124 1.00 59.50 211 ALA A N 1
ATOM 1650 C CA . ALA A 1 211 ? 7.161 -3.860 19.599 1.00 59.50 211 ALA A CA 1
ATOM 1651 C C . ALA A 1 211 ? 7.238 -5.290 19.037 1.00 59.50 211 ALA A C 1
ATOM 1653 O O . ALA A 1 211 ? 6.282 -6.070 19.061 1.00 59.50 211 ALA A O 1
ATOM 1654 N N . GLY A 1 212 ? 8.409 -5.632 18.499 1.00 65.25 212 GLY A N 1
ATOM 1655 C CA . GLY A 1 212 ? 8.711 -6.956 17.954 1.00 65.25 212 GLY A CA 1
ATOM 1656 C C . GLY A 1 212 ? 8.163 -7.240 16.552 1.00 65.25 212 GLY A C 1
ATOM 1657 O O . GLY A 1 212 ? 8.474 -8.299 16.006 1.00 65.25 212 GLY A O 1
ATOM 1658 N N . PHE A 1 213 ? 7.387 -6.340 15.932 1.00 71.06 213 PHE A N 1
ATOM 1659 C CA . PHE A 1 213 ? 6.987 -6.509 14.529 1.00 71.06 213 PHE A CA 1
ATOM 1660 C C . PHE A 1 213 ? 8.176 -6.330 13.582 1.00 71.06 213 PHE A C 1
ATOM 1662 O O . PHE A 1 213 ? 8.464 -7.247 12.813 1.00 71.06 213 PHE A O 1
ATOM 1669 N N . GLY A 1 214 ? 8.918 -5.227 13.722 1.00 70.94 214 GLY A N 1
ATOM 1670 C CA . GLY A 1 214 ? 10.116 -4.961 12.919 1.00 70.94 214 GLY A CA 1
ATOM 1671 C C . GLY A 1 214 ? 11.150 -6.082 13.023 1.00 70.94 214 GLY A C 1
ATOM 1672 O O . GLY A 1 214 ? 11.639 -6.567 12.011 1.00 70.94 214 GLY A O 1
ATOM 1673 N N . THR A 1 215 ? 11.402 -6.599 14.229 1.00 71.75 215 THR A N 1
ATOM 1674 C CA . THR A 1 215 ? 12.367 -7.690 14.444 1.00 71.75 215 THR A CA 1
ATOM 1675 C C . THR A 1 215 ? 11.944 -8.997 13.769 1.00 71.75 215 THR A C 1
ATOM 1677 O O . THR A 1 215 ? 12.784 -9.704 13.218 1.00 71.75 215 THR A O 1
ATOM 1680 N N . ARG A 1 216 ? 10.649 -9.348 13.798 1.00 75.94 216 ARG A N 1
ATOM 1681 C CA . ARG A 1 216 ? 10.143 -10.548 13.106 1.00 75.94 216 ARG A CA 1
ATOM 1682 C C . ARG A 1 216 ? 10.190 -10.373 11.594 1.00 75.94 216 ARG A C 1
ATOM 1684 O O . ARG A 1 216 ? 10.601 -11.298 10.906 1.00 75.94 216 ARG A O 1
ATOM 1691 N N . PHE A 1 217 ? 9.805 -9.198 11.100 1.00 74.00 217 PHE A N 1
ATOM 1692 C CA . PHE A 1 217 ? 9.876 -8.883 9.679 1.00 74.00 217 PHE A CA 1
ATOM 1693 C C . PHE A 1 217 ? 11.313 -8.943 9.165 1.00 74.00 217 PHE A C 1
ATOM 1695 O O . PHE A 1 217 ? 11.570 -9.607 8.173 1.00 74.00 217 PHE A O 1
ATOM 1702 N N . PHE A 1 218 ? 12.259 -8.343 9.888 1.00 76.06 218 PHE A N 1
ATOM 1703 C CA . PHE A 1 218 ? 13.678 -8.378 9.548 1.00 76.06 218 PHE A CA 1
ATOM 1704 C C . PHE A 1 218 ? 14.233 -9.807 9.488 1.00 76.06 218 PHE A C 1
ATOM 1706 O O . PHE A 1 218 ? 14.941 -10.151 8.549 1.00 76.06 218 PHE A O 1
ATOM 1713 N N . LYS A 1 219 ? 13.862 -10.674 10.442 1.00 77.56 219 LYS A N 1
ATOM 1714 C CA . LYS A 1 219 ? 14.250 -12.095 10.411 1.00 77.56 219 LYS A CA 1
ATOM 1715 C C . LYS A 1 219 ? 13.717 -12.819 9.173 1.00 77.56 219 LYS A C 1
ATOM 1717 O O . LYS A 1 219 ? 14.463 -13.561 8.545 1.00 77.56 219 LYS A O 1
ATOM 1722 N N . VAL A 1 220 ? 12.445 -12.601 8.827 1.00 76.06 220 VAL A N 1
ATOM 1723 C CA . VAL A 1 220 ? 11.839 -13.183 7.617 1.00 76.06 220 VAL A CA 1
ATOM 1724 C C . VAL A 1 220 ? 12.516 -12.633 6.363 1.00 76.06 220 VAL A C 1
ATOM 1726 O O . VAL A 1 220 ? 12.876 -13.410 5.488 1.00 76.06 220 VAL A O 1
ATOM 1729 N N . PHE A 1 221 ? 12.757 -11.321 6.308 1.00 79.50 221 PHE A N 1
ATOM 1730 C CA . PHE A 1 221 ? 13.465 -10.670 5.210 1.00 79.50 221 PHE A CA 1
ATOM 1731 C C . PHE A 1 221 ? 14.849 -11.284 4.995 1.00 79.50 221 PHE A C 1
ATOM 1733 O O . PHE A 1 221 ? 15.154 -11.676 3.877 1.00 79.50 221 PHE A O 1
ATOM 1740 N N . ILE A 1 222 ? 15.653 -11.434 6.053 1.00 79.19 222 ILE A N 1
ATOM 1741 C CA . ILE A 1 222 ? 16.976 -12.067 5.977 1.00 79.19 222 ILE A CA 1
ATOM 1742 C C . ILE A 1 222 ? 16.867 -13.485 5.413 1.00 79.19 222 ILE A C 1
ATOM 1744 O O . ILE A 1 222 ? 17.599 -13.832 4.491 1.00 79.19 222 ILE A O 1
ATOM 1748 N N . LEU A 1 223 ? 15.946 -14.296 5.940 1.00 77.38 223 LEU A N 1
ATOM 1749 C CA . LEU A 1 223 ? 15.768 -15.675 5.490 1.00 77.38 223 LEU A CA 1
ATOM 1750 C C . LEU A 1 223 ? 15.408 -15.739 3.997 1.00 77.38 223 LEU A C 1
ATOM 1752 O O . LEU A 1 223 ? 16.007 -16.511 3.252 1.00 77.38 223 LEU A O 1
ATOM 1756 N N . CYS A 1 224 ? 14.470 -14.900 3.553 1.00 72.81 224 CYS A N 1
ATOM 1757 C CA . CYS A 1 224 ? 14.077 -14.807 2.148 1.00 72.81 224 CYS A CA 1
ATOM 1758 C C . CYS A 1 224 ? 15.213 -14.275 1.266 1.00 72.81 224 CYS A C 1
ATOM 1760 O O . CYS A 1 224 ? 15.437 -14.812 0.188 1.00 72.81 224 CYS A O 1
ATOM 1762 N N . PHE A 1 225 ? 15.946 -13.258 1.720 1.00 74.25 225 PHE A N 1
ATOM 1763 C CA . PHE A 1 225 ? 17.062 -12.664 0.986 1.00 74.25 225 PHE A CA 1
ATOM 1764 C C . PHE A 1 225 ? 18.187 -13.679 0.757 1.00 74.25 225 PHE A C 1
ATOM 1766 O O . PHE A 1 225 ? 18.658 -13.823 -0.366 1.00 74.25 225 PHE A O 1
ATOM 1773 N N . PHE A 1 226 ? 18.567 -14.444 1.787 1.00 72.62 226 PHE A N 1
ATOM 1774 C CA . PHE A 1 226 ? 19.550 -15.521 1.637 1.00 72.62 226 PHE A CA 1
ATOM 1775 C C . PHE A 1 226 ? 19.036 -16.657 0.751 1.00 72.62 226 PHE A C 1
ATOM 1777 O O . PHE A 1 226 ? 19.792 -17.153 -0.075 1.00 72.62 226 PHE A O 1
ATOM 1784 N N . ALA A 1 227 ? 17.762 -17.045 0.869 1.00 70.62 227 ALA A N 1
ATOM 1785 C CA . ALA A 1 227 ? 17.185 -18.066 -0.005 1.00 70.62 227 ALA A CA 1
ATOM 1786 C C . ALA A 1 227 ? 17.220 -17.643 -1.484 1.00 70.62 227 ALA A C 1
ATOM 1788 O O . ALA A 1 227 ? 17.593 -18.441 -2.336 1.00 70.62 227 ALA A O 1
ATOM 1789 N N . VAL A 1 228 ? 16.893 -16.383 -1.788 1.00 64.62 228 VAL A N 1
ATOM 1790 C CA . VAL A 1 228 ? 16.973 -15.834 -3.151 1.00 64.62 228 VAL A CA 1
ATOM 1791 C C . VAL A 1 228 ? 18.424 -15.727 -3.621 1.00 64.62 228 VAL A C 1
ATOM 1793 O O . VAL A 1 228 ? 18.720 -16.141 -4.734 1.00 64.62 228 VAL A O 1
ATOM 1796 N N . GLY A 1 229 ? 19.343 -15.255 -2.773 1.00 60.72 229 GLY A N 1
ATOM 1797 C CA . GLY A 1 229 ? 20.770 -15.189 -3.100 1.00 60.72 229 GLY A CA 1
ATOM 1798 C C . GLY A 1 229 ? 21.389 -16.558 -3.404 1.00 60.72 229 GLY A C 1
ATOM 1799 O O . GLY A 1 229 ? 22.220 -16.655 -4.296 1.00 60.72 229 GLY A O 1
ATOM 1800 N N . ILE A 1 230 ? 20.947 -17.616 -2.716 1.00 62.84 230 ILE A N 1
ATOM 1801 C CA . ILE A 1 230 ? 21.358 -19.003 -2.995 1.00 62.84 230 ILE A CA 1
ATOM 1802 C C . ILE A 1 230 ? 20.740 -19.526 -4.299 1.00 62.84 230 ILE A C 1
ATOM 1804 O O . ILE A 1 230 ? 21.371 -20.309 -4.992 1.00 62.84 230 ILE A O 1
ATOM 1808 N N . LEU A 1 231 ? 19.511 -19.126 -4.636 1.00 56.72 231 LEU A N 1
ATOM 1809 C CA . LEU A 1 231 ? 18.842 -19.557 -5.871 1.00 56.72 231 LEU A CA 1
ATOM 1810 C C . LEU A 1 231 ? 19.346 -18.827 -7.125 1.00 56.72 231 LEU A C 1
ATOM 1812 O O . LEU A 1 231 ? 19.136 -19.318 -8.231 1.00 56.72 231 LEU A O 1
ATOM 1816 N N . MET A 1 232 ? 19.948 -17.647 -6.963 1.00 56.66 232 MET A N 1
ATOM 1817 C CA . MET A 1 232 ? 20.445 -16.804 -8.057 1.00 56.66 232 MET A CA 1
ATOM 1818 C C . MET A 1 232 ? 21.964 -16.899 -8.283 1.00 56.66 232 MET A C 1
ATOM 1820 O O . MET A 1 232 ? 22.455 -16.269 -9.220 1.00 56.66 232 MET A O 1
ATOM 1824 N N . GLY A 1 233 ? 22.700 -17.623 -7.434 1.00 48.88 233 GLY A N 1
ATOM 1825 C CA . GLY A 1 233 ? 24.144 -17.869 -7.556 1.00 48.88 233 GLY A CA 1
ATOM 1826 C C . GLY A 1 233 ? 24.443 -19.308 -7.940 1.00 48.88 233 GLY A C 1
ATOM 1827 O O . GLY A 1 233 ? 25.457 -19.508 -8.643 1.00 48.88 233 GLY A O 1
#

Foldseek 3Di:
DVVVLCVQQDDDPDDPPFKDWQEWDFPDPVNVVLLVVLLVLLLVLLLLVLQVLLCVQQVDHDDDQDPVDPVSVVLLVCLLVVLQVVLQVQLCVLCVSNVWHKDKDWDARPVHDTHIHIFGQDKDFLVSLLCSLCRSLVVLQVVLSVCCNVPSPCNSSSSSSNSSSRSVSSVSVLVNVQSVVDDRGWIWHQDPRGIIIMDGPPDHRDYDDPPPPSVVSVVVSVVSVVVSVVVVD

Nearest PDB structures (foldseek):
  4zbi-assembly2_B  TM=3.196E-01  e=6.104E-01  Homo sapiens
  8h7b-assembly1_A  TM=3.203E-01  e=9.798E-01  Homo sapiens
  4zbi-assembly4_D  TM=2.689E-01  e=7.940E-01  Homo sapiens

Radius of gyration: 19.64 Å; Cα contacts (8 Å, |Δi|>4): 287; chains: 1; bounding box: 52×35×52 Å

pLDDT: mean 86.57, std 14.28, range [39.34, 98.56]